Protein AF-A0A1B9GLC8-F1 (afdb_monomer)

Solvent-accessible surface area (backbone atoms only — not comparable to full-atom values): 13546 Å² total; per-residue (Å²): 136,84,83,80,78,76,80,77,77,75,82,81,72,76,75,83,74,82,71,56,45,64,51,57,68,72,48,60,70,31,65,83,53,34,64,33,82,65,42,36,89,30,43,90,77,30,39,44,61,73,81,64,54,66,64,40,56,52,48,48,52,51,44,51,75,50,43,78,82,46,84,72,75,77,34,65,68,55,37,51,55,41,50,54,41,52,50,49,51,52,52,52,50,52,64,60,50,47,56,59,50,52,52,51,51,53,49,52,51,52,53,51,51,52,53,50,53,52,54,53,50,53,52,54,53,51,53,53,52,51,51,54,50,51,53,52,51,51,54,50,52,53,53,54,51,54,50,50,53,51,52,51,51,50,51,50,54,52,50,54,52,54,72,64,55,72,83,53,62,33,70,78,77,73,52,93,55,48,91,96,52,92,76,78,81,92,50,38,82,62,41,81,75,50,54,58,74,57,49,50,43,50,31,58,50,50,73,45,80,87,56,78,57,64,63,50,38,31,49,56,52,25,34,55,60,64,51,70,84,107

Mean predicted aligned error: 18.17 Å

Sequence (230 aa):
MANIANPSMPPSLPPHSNRTVEIPHLLVKDPHFASMAAIAPYIDDARLPSPTPENVLLAVRSYIAHRGQYLPLPAAPYVRAASEIEISILTARQNASDPNRDILLRMEESLSEIKTSIRGLQVQINDVKDDVKNVKDDVKSLKDDVKTVKEQKLNQYLTKGHHLWVPVPSSLDGNVVPDGVDEHLGGSRPVYQLEDKTVKKWLKLYGLPETGDAEDRKQVLSDFLSGLFL

Foldseek 3Di:
DDDPDDPDDPPPDPPPPQPWQAQPPVQLPDCLNCVPPLCVVPSVVSTAGVLHDPVNLVSLVVCLVCVPVDDDDDSVVVNVSSVVSNVVNVVSVVVVVVVVVVVVVVVVVVVVVVVVVVVVVVVVVVVVVVVVVVVVVVVVVVVVVVVVVVVVVVVVVVVVVVVLDDDFQLVVVPDQAFPPDPDGDPALVCLVVDDLVRLVSVCVSRVHDNDDDSVVSSVSSRCVRHVVVD

Radius of gyration: 57.37 Å; Cα contacts (8 Å, |Δi|>4): 152; chains: 1; bounding box: 105×34×137 Å

Secondary structure (DSSP, 8-state):
----PPP-PPP-PPP-----EEPPHHHHT-HHHHT-TTTGGGTTTTEE-SSPPHHHHHHHHHHHHHGGGSSSSP-HHHHHHHHHHHHHHHHHHHHHHHHHHHHHHHHHHHHHHHHHHHHHHHHHHHHHHHHHHHHHHHHHHHHHHHHHHHHHHHHHHHHHHHHH-PPPGGGTS--SS-TT------SSTTGGGS-HHHHHHHHHHHT----SSHHHHHHHHHHHHHTTT-

Organism: NCBI:txid1296120

Structure (mmCIF, N/CA/C/O backbone):
data_AF-A0A1B9GLC8-F1
#
_entry.id   AF-A0A1B9GLC8-F1
#
loop_
_atom_site.group_PDB
_atom_site.id
_atom_site.type_symbol
_atom_site.label_atom_id
_atom_site.label_alt_id
_atom_site.label_comp_id
_atom_site.label_asym_id
_atom_site.label_entity_id
_atom_site.label_seq_id
_atom_site.pdbx_PDB_ins_code
_atom_site.Cartn_x
_atom_site.Cartn_y
_atom_site.Cartn_z
_atom_site.occupancy
_atom_site.B_iso_or_equiv
_atom_site.auth_seq_id
_atom_site.auth_comp_id
_atom_site.auth_asym_id
_atom_site.auth_atom_id
_atom_site.pdbx_PDB_model_num
ATOM 1 N N . MET A 1 1 ? -26.862 10.042 -2.198 1.00 41.19 1 MET A N 1
ATOM 2 C CA . MET A 1 1 ? -26.394 9.003 -3.138 1.00 41.19 1 MET A CA 1
ATOM 3 C C . MET A 1 1 ? -25.192 9.572 -3.869 1.00 41.19 1 MET A C 1
ATOM 5 O O . MET A 1 1 ? -25.365 10.410 -4.742 1.00 41.19 1 MET A O 1
ATOM 9 N N . ALA A 1 2 ? -23.986 9.262 -3.392 1.00 39.06 2 ALA A N 1
ATOM 10 C CA . ALA A 1 2 ? -22.752 9.824 -3.932 1.00 39.06 2 ALA A CA 1
ATOM 11 C C . ALA A 1 2 ? -22.367 9.072 -5.212 1.00 39.06 2 ALA A C 1
ATOM 13 O O . ALA A 1 2 ? -22.248 7.849 -5.209 1.00 39.06 2 ALA A O 1
ATOM 14 N N . ASN A 1 3 ? -22.234 9.825 -6.300 1.00 39.38 3 ASN A N 1
ATOM 15 C CA . ASN A 1 3 ? -21.833 9.352 -7.614 1.00 39.38 3 ASN A CA 1
ATOM 16 C C . ASN A 1 3 ? -20.324 9.061 -7.580 1.00 39.38 3 ASN A C 1
ATOM 18 O O . ASN A 1 3 ? -19.520 9.988 -7.486 1.00 39.38 3 ASN A O 1
ATOM 22 N N . ILE A 1 4 ? -19.945 7.783 -7.576 1.00 40.59 4 ILE A N 1
ATOM 23 C CA . ILE A 1 4 ? -18.542 7.361 -7.594 1.00 40.59 4 ILE A CA 1
ATOM 24 C C . ILE A 1 4 ? -18.078 7.448 -9.048 1.00 40.59 4 ILE A C 1
ATOM 26 O O . ILE A 1 4 ? -18.366 6.575 -9.864 1.00 40.59 4 ILE A O 1
ATOM 30 N N . ALA A 1 5 ? -17.409 8.552 -9.376 1.00 41.09 5 ALA A N 1
ATOM 31 C CA . ALA A 1 5 ? -16.738 8.729 -10.651 1.00 41.09 5 ALA A CA 1
ATOM 32 C C . ALA A 1 5 ? -15.645 7.661 -10.797 1.00 41.09 5 ALA A C 1
ATOM 34 O O . ALA A 1 5 ? -14.719 7.574 -9.992 1.00 41.09 5 ALA A O 1
ATOM 35 N N . ASN A 1 6 ? -15.796 6.835 -11.826 1.00 40.50 6 ASN A N 1
ATOM 36 C CA . ASN A 1 6 ? -14.834 5.832 -12.250 1.00 40.50 6 ASN A CA 1
ATOM 37 C C . ASN A 1 6 ? -13.543 6.555 -12.694 1.00 40.50 6 ASN A C 1
ATOM 39 O O . ASN A 1 6 ? -13.634 7.405 -13.586 1.00 40.50 6 ASN A O 1
ATOM 43 N N . PRO A 1 7 ? -12.364 6.302 -12.094 1.00 47.91 7 PRO A N 1
ATOM 44 C CA . PRO A 1 7 ? -11.140 6.952 -12.532 1.00 47.91 7 PRO A CA 1
ATOM 45 C C . PRO A 1 7 ? -10.776 6.449 -13.930 1.00 47.91 7 PRO A C 1
ATOM 47 O O . PRO A 1 7 ? -10.590 5.256 -14.164 1.00 47.91 7 PRO A O 1
ATOM 50 N N . SER A 1 8 ? -10.733 7.400 -14.857 1.00 44.72 8 SER A N 1
ATOM 51 C CA . SER A 1 8 ? -10.394 7.253 -16.264 1.00 44.72 8 SER A CA 1
ATOM 52 C C . SER A 1 8 ? -9.227 6.292 -16.484 1.00 44.72 8 SER A C 1
ATOM 54 O O . SER A 1 8 ? -8.119 6.505 -15.993 1.00 44.72 8 SER A O 1
ATOM 56 N N . MET A 1 9 ? -9.494 5.252 -17.270 1.00 43.88 9 MET A N 1
ATOM 57 C CA . MET A 1 9 ? -8.492 4.361 -17.844 1.00 43.88 9 MET A CA 1
ATOM 58 C C . MET A 1 9 ? -7.415 5.218 -18.541 1.00 43.88 9 MET A C 1
ATOM 60 O O . MET A 1 9 ? -7.780 6.096 -19.331 1.00 43.88 9 MET A O 1
ATOM 64 N N . PRO A 1 10 ? -6.113 5.029 -18.261 1.00 46.06 10 PRO A N 1
ATOM 65 C CA . PRO A 1 10 ? -5.076 5.776 -18.960 1.00 46.06 10 PRO A CA 1
ATOM 66 C C . PRO A 1 10 ? -5.135 5.454 -20.462 1.00 46.06 10 PRO A C 1
ATOM 68 O O . PRO A 1 10 ? -5.498 4.332 -20.831 1.00 46.06 10 PRO A O 1
ATOM 71 N N . PRO A 1 11 ? -4.801 6.415 -21.343 1.00 45.97 11 PRO A N 1
ATOM 72 C CA . PRO A 1 11 ? -4.824 6.185 -22.779 1.00 45.97 11 PRO A CA 1
ATOM 73 C C . PRO A 1 11 ? -3.895 5.016 -23.111 1.00 45.97 11 PRO A C 1
ATOM 75 O O . PRO A 1 11 ? -2.723 5.013 -22.733 1.00 45.97 11 PRO A O 1
ATOM 78 N N . SER A 1 12 ? -4.432 4.014 -23.806 1.00 46.31 12 SER A N 1
ATOM 79 C CA . SER A 1 12 ? -3.654 2.915 -24.363 1.00 46.31 12 SER A CA 1
ATOM 80 C C . SER A 1 12 ? -2.544 3.497 -25.238 1.00 46.31 12 SER A C 1
ATOM 82 O O . SER A 1 12 ? -2.823 4.067 -26.296 1.00 46.31 12 SER A O 1
ATOM 84 N N . LEU A 1 13 ? -1.295 3.384 -24.781 1.00 43.56 13 LEU A N 1
ATOM 85 C CA . LEU A 1 13 ? -0.115 3.669 -25.592 1.00 43.56 13 LEU A CA 1
ATOM 86 C C . LEU A 1 13 ? -0.181 2.816 -26.872 1.00 43.56 13 LEU A C 1
ATOM 88 O O . LEU A 1 13 ? -0.580 1.650 -26.797 1.00 43.56 13 LEU A O 1
ATOM 92 N N . PRO A 1 14 ? 0.168 3.373 -28.046 1.00 39.09 14 PRO A N 1
ATOM 93 C CA . PRO A 1 14 ? 0.165 2.612 -29.286 1.00 39.09 14 PRO A CA 1
ATOM 94 C C . PRO A 1 14 ? 1.095 1.395 -29.161 1.00 39.09 14 PRO A C 1
ATOM 96 O O . PRO A 1 14 ? 2.088 1.457 -28.427 1.00 39.09 14 PRO A O 1
ATOM 99 N N . PRO A 1 15 ? 0.784 0.289 -29.861 1.00 38.22 15 PRO A N 1
ATOM 100 C CA . PRO A 1 15 ? 1.558 -0.943 -29.782 1.00 38.22 15 PRO A CA 1
ATOM 101 C C . PRO A 1 15 ? 3.020 -0.640 -30.099 1.00 38.22 15 PRO A C 1
ATOM 103 O O . PRO A 1 15 ? 3.300 0.084 -31.054 1.00 38.22 15 PRO A O 1
ATOM 106 N N . HIS A 1 16 ? 3.935 -1.171 -29.282 1.00 41.41 16 HIS A N 1
ATOM 107 C CA . HIS A 1 16 ? 5.377 -1.027 -29.454 1.00 41.41 16 HIS A CA 1
ATOM 108 C C . HIS A 1 16 ? 5.748 -1.281 -30.916 1.00 41.41 16 HIS A C 1
ATOM 110 O O . HIS A 1 16 ? 5.730 -2.421 -31.380 1.00 41.41 16 HIS A O 1
ATOM 116 N N . SER A 1 17 ? 6.044 -0.210 -31.653 1.00 41.06 17 SER A N 1
ATOM 117 C CA . SER A 1 17 ? 6.514 -0.307 -33.024 1.00 41.06 17 SER A CA 1
ATOM 118 C C . SER A 1 17 ? 7.787 -1.133 -32.990 1.00 41.06 17 SER A C 1
ATOM 120 O O . SER A 1 17 ? 8.814 -0.678 -32.486 1.00 41.06 17 SER A O 1
ATOM 122 N N . ASN A 1 18 ? 7.696 -2.362 -33.484 1.00 48.97 18 ASN A N 1
ATOM 123 C CA . ASN A 1 18 ? 8.818 -3.242 -33.737 1.00 48.97 18 ASN A CA 1
ATOM 124 C C . ASN A 1 18 ? 9.728 -2.531 -34.752 1.00 48.97 18 ASN A C 1
ATOM 126 O O . ASN A 1 18 ? 9.529 -2.627 -35.961 1.00 48.97 18 ASN A O 1
ATOM 130 N N . ARG A 1 19 ? 10.632 -1.680 -34.258 1.00 58.00 19 ARG A N 1
ATOM 131 C CA . ARG A 1 19 ? 11.474 -0.804 -35.075 1.00 58.00 19 ARG A CA 1
ATOM 132 C C . ARG A 1 19 ? 12.678 -1.624 -35.522 1.00 58.00 19 ARG A C 1
ATOM 134 O O . ARG A 1 19 ? 13.753 -1.540 -34.941 1.00 58.00 19 ARG A O 1
ATOM 141 N N . THR A 1 20 ? 12.453 -2.495 -36.500 1.00 70.38 20 THR A N 1
ATOM 142 C CA . THR A 1 20 ? 13.517 -3.195 -37.226 1.00 70.38 20 THR A CA 1
ATOM 143 C C . THR A 1 20 ? 14.494 -2.175 -37.810 1.00 70.38 20 THR A C 1
ATOM 145 O O . THR A 1 20 ? 14.073 -1.129 -38.307 1.00 70.38 20 THR A O 1
ATOM 148 N N . VAL A 1 21 ? 15.798 -2.450 -37.723 1.00 88.19 21 VAL A N 1
ATOM 149 C CA . VAL A 1 21 ? 16.830 -1.567 -38.287 1.00 88.19 21 VAL A CA 1
ATOM 150 C C . VAL A 1 21 ? 16.999 -1.925 -39.761 1.00 88.19 21 VAL A C 1
ATOM 152 O O . VAL A 1 21 ? 17.431 -3.029 -40.084 1.00 88.19 21 VAL A O 1
ATOM 155 N N . GLU A 1 22 ? 16.623 -1.012 -40.654 1.00 92.25 22 GLU A N 1
ATOM 156 C CA . GLU A 1 22 ? 16.735 -1.208 -42.104 1.00 92.25 22 GLU A CA 1
ATOM 157 C C . GLU A 1 22 ? 18.198 -1.084 -42.553 1.00 92.25 22 GLU A C 1
ATOM 159 O O . GLU A 1 22 ? 18.930 -0.191 -42.118 1.00 92.25 22 GLU A O 1
ATOM 164 N N . ILE A 1 23 ? 18.617 -1.966 -43.455 1.00 93.44 23 ILE A N 1
ATOM 165 C CA . ILE A 1 23 ? 19.928 -1.942 -44.096 1.00 93.44 23 ILE A CA 1
ATOM 166 C C . ILE A 1 23 ? 19.805 -1.083 -45.363 1.00 93.44 23 ILE A C 1
ATOM 168 O O . ILE A 1 23 ? 19.087 -1.466 -46.289 1.00 93.44 23 ILE A O 1
ATOM 172 N N . PRO A 1 24 ? 20.502 0.066 -45.474 1.00 93.38 24 PRO A N 1
ATOM 173 C CA . PRO A 1 24 ? 20.471 0.885 -46.672 1.00 93.38 24 PRO A CA 1
ATOM 174 C C . PRO A 1 24 ? 20.851 0.085 -47.917 1.00 93.38 24 PRO A C 1
ATOM 176 O O . PRO A 1 24 ? 21.833 -0.660 -47.923 1.00 93.38 24 PRO A O 1
ATOM 179 N N . HIS A 1 25 ? 20.126 0.314 -49.014 1.00 91.25 25 HIS A N 1
ATOM 180 C CA . HIS A 1 25 ? 20.348 -0.378 -50.290 1.00 91.25 25 HIS A CA 1
ATOM 181 C C . HIS A 1 25 ? 21.793 -0.297 -50.799 1.00 91.25 25 HIS A C 1
ATOM 183 O O . HIS A 1 25 ? 22.241 -1.182 -51.525 1.00 91.25 25 HIS A O 1
ATOM 189 N N . LEU A 1 26 ? 22.527 0.758 -50.431 1.00 92.56 26 LEU A N 1
ATOM 190 C CA . LEU A 1 26 ? 23.939 0.903 -50.772 1.00 92.56 26 LEU A CA 1
ATOM 191 C C . LEU A 1 26 ? 24.799 -0.217 -50.165 1.00 92.56 26 LEU A C 1
ATOM 193 O O . LEU A 1 26 ? 25.687 -0.730 -50.836 1.00 92.56 26 LEU A O 1
ATOM 197 N N . LEU A 1 27 ? 24.517 -0.607 -48.923 1.00 93.31 27 LEU A N 1
ATOM 198 C CA . LEU A 1 27 ? 25.241 -1.661 -48.216 1.00 93.31 27 LEU A CA 1
ATOM 199 C C . LEU A 1 27 ? 24.819 -3.056 -48.667 1.00 93.31 27 LEU A C 1
ATOM 201 O O . LEU A 1 27 ? 25.666 -3.933 -48.782 1.00 93.31 27 LEU A O 1
ATOM 205 N N . VAL A 1 28 ? 23.540 -3.241 -49.010 1.00 94.50 28 VAL A N 1
ATOM 206 C CA . VAL A 1 28 ? 23.039 -4.483 -49.630 1.00 94.50 28 VAL A CA 1
ATOM 207 C C . VAL A 1 28 ? 23.801 -4.802 -50.923 1.00 94.50 28 VAL A C 1
ATOM 209 O O . VAL A 1 28 ? 24.078 -5.960 -51.216 1.00 94.50 28 VAL A O 1
ATOM 212 N N . LYS A 1 29 ? 24.178 -3.772 -51.689 1.00 91.62 29 LYS A N 1
ATOM 213 C CA . LYS A 1 29 ? 24.927 -3.915 -52.947 1.00 91.62 29 LYS A CA 1
ATOM 214 C C . LYS A 1 29 ? 26.443 -4.034 -52.767 1.00 91.62 29 LYS A C 1
ATOM 216 O O . LYS A 1 29 ? 27.127 -4.325 -53.746 1.00 91.62 29 LYS A O 1
ATOM 221 N N . ASP A 1 30 ? 26.978 -3.792 -51.570 1.00 92.25 30 ASP A N 1
ATOM 222 C CA . ASP A 1 30 ? 28.417 -3.888 -51.329 1.00 92.25 30 ASP A CA 1
ATOM 223 C C . ASP A 1 30 ? 28.800 -5.332 -50.969 1.00 92.25 30 ASP A C 1
ATOM 225 O O . ASP A 1 30 ? 28.423 -5.811 -49.897 1.00 92.25 30 ASP A O 1
ATOM 229 N N . PRO A 1 31 ? 29.578 -6.042 -51.806 1.00 90.88 31 PRO A N 1
ATOM 230 C CA . PRO A 1 31 ? 29.870 -7.458 -51.588 1.00 90.88 31 PRO A CA 1
ATOM 231 C C . PRO A 1 31 ? 30.639 -7.702 -50.286 1.00 90.88 31 PRO A C 1
ATOM 233 O O . PRO A 1 31 ? 30.439 -8.728 -49.640 1.00 90.88 31 PRO A O 1
ATOM 236 N N . HIS A 1 32 ? 31.472 -6.750 -49.854 1.00 92.62 32 HIS A N 1
ATOM 237 C CA . HIS A 1 32 ? 32.215 -6.840 -48.595 1.00 92.62 32 HIS A CA 1
ATOM 238 C C . HIS A 1 32 ? 31.325 -6.699 -47.361 1.00 92.62 32 HIS A C 1
ATOM 240 O O . HIS A 1 32 ? 31.656 -7.257 -46.320 1.00 92.62 32 HIS A O 1
ATOM 246 N N . PHE A 1 33 ? 30.204 -5.983 -47.473 1.00 94.44 33 PHE A N 1
ATOM 247 C CA . PHE A 1 33 ? 29.212 -5.903 -46.407 1.00 94.44 33 PHE A CA 1
ATOM 248 C C . PHE A 1 33 ? 28.288 -7.122 -46.428 1.00 94.44 33 PHE A C 1
ATOM 250 O O . PHE A 1 33 ? 28.111 -7.795 -45.414 1.00 94.44 33 PHE A O 1
ATOM 257 N N . ALA A 1 34 ? 27.745 -7.440 -47.605 1.00 93.50 34 ALA A N 1
ATOM 258 C CA . ALA A 1 34 ? 26.737 -8.478 -47.776 1.00 93.50 34 ALA A CA 1
ATOM 259 C C . ALA A 1 34 ? 27.254 -9.899 -47.500 1.00 93.50 34 ALA A C 1
ATOM 261 O O . ALA A 1 34 ? 26.499 -10.749 -47.038 1.00 93.50 34 ALA A O 1
ATOM 262 N N . SER A 1 35 ? 28.543 -10.161 -47.736 1.00 93.88 35 SER A N 1
ATOM 263 C CA . SER A 1 35 ? 29.151 -11.481 -47.505 1.00 93.88 35 SER A CA 1
ATOM 264 C C . SER A 1 35 ? 29.615 -11.727 -46.067 1.00 93.88 35 SER A C 1
ATOM 266 O O . SER A 1 35 ? 30.046 -12.838 -45.750 1.00 93.88 35 SER A O 1
ATOM 268 N N . MET A 1 36 ? 29.547 -10.731 -45.173 1.00 95.31 36 MET A N 1
ATOM 269 C CA . MET A 1 36 ? 29.948 -10.930 -43.780 1.00 95.31 36 MET A CA 1
ATOM 270 C C . MET A 1 36 ? 29.055 -11.986 -43.130 1.00 95.31 36 MET A C 1
ATOM 272 O O . MET A 1 36 ? 27.841 -11.825 -43.105 1.00 95.31 36 MET A O 1
ATOM 276 N N . ALA A 1 37 ? 29.644 -13.025 -42.534 1.00 95.88 37 ALA A N 1
ATOM 277 C CA . ALA A 1 37 ? 28.893 -14.155 -41.975 1.00 95.88 37 ALA A CA 1
ATOM 278 C C . ALA A 1 37 ? 27.794 -13.741 -40.976 1.00 95.88 37 ALA A C 1
ATOM 280 O O . ALA A 1 37 ? 26.739 -14.364 -40.921 1.00 95.88 37 ALA A O 1
ATOM 281 N N . ALA A 1 38 ? 28.025 -12.674 -40.203 1.00 95.62 38 ALA A N 1
ATOM 282 C CA . ALA A 1 38 ? 27.038 -12.144 -39.265 1.00 95.62 38 ALA A CA 1
ATOM 283 C C . ALA A 1 38 ? 25.912 -11.338 -39.940 1.00 95.62 38 ALA A C 1
ATOM 285 O O . ALA A 1 38 ? 24.842 -11.216 -39.358 1.00 95.62 38 ALA A O 1
ATOM 286 N N . ILE A 1 39 ? 26.141 -10.779 -41.131 1.00 95.75 39 ILE A N 1
ATOM 287 C CA . ILE A 1 39 ? 25.197 -9.905 -41.844 1.00 95.75 39 ILE A CA 1
ATOM 288 C C . ILE A 1 39 ? 24.425 -10.662 -42.926 1.00 95.75 39 ILE A C 1
ATOM 290 O O . ILE A 1 39 ? 23.238 -10.405 -43.096 1.00 95.75 39 ILE A O 1
ATOM 294 N N . ALA A 1 40 ? 25.069 -11.605 -43.619 1.00 95.38 40 ALA A N 1
ATOM 295 C CA . ALA A 1 40 ? 24.520 -12.345 -44.754 1.00 95.38 40 ALA A CA 1
ATOM 296 C C . ALA A 1 40 ? 23.089 -12.885 -44.543 1.00 95.38 40 ALA A C 1
ATOM 298 O O . ALA A 1 40 ? 22.283 -12.725 -45.457 1.00 95.38 40 ALA A O 1
ATOM 299 N N . PRO A 1 41 ? 22.707 -13.424 -43.361 1.00 95.88 41 PRO A N 1
ATOM 300 C CA . PRO A 1 41 ? 21.338 -13.896 -43.124 1.00 95.88 41 PRO A CA 1
ATOM 301 C C . PRO A 1 41 ? 20.250 -12.813 -43.204 1.00 95.88 41 PRO A C 1
ATOM 303 O O . PRO A 1 41 ? 19.075 -13.144 -43.281 1.00 95.88 41 PRO A O 1
ATOM 306 N N . TYR A 1 42 ? 20.625 -11.535 -43.141 1.00 94.75 42 TYR A N 1
ATOM 307 C CA . TYR A 1 42 ? 19.717 -10.388 -43.050 1.00 94.75 42 TYR A CA 1
ATOM 308 C C . TYR A 1 42 ? 19.709 -9.517 -44.314 1.00 94.75 42 TYR A C 1
ATOM 310 O O . TYR A 1 42 ? 19.013 -8.502 -44.366 1.00 94.75 42 TYR A O 1
ATOM 318 N N . ILE A 1 43 ? 20.519 -9.875 -45.315 1.00 94.62 43 ILE A N 1
ATOM 319 C CA . ILE A 1 43 ? 20.698 -9.084 -46.537 1.00 94.62 43 ILE A CA 1
ATOM 320 C C . ILE A 1 43 ? 19.481 -9.166 -47.454 1.00 94.62 43 ILE A C 1
ATOM 322 O O . ILE A 1 43 ? 19.083 -8.133 -47.989 1.00 94.62 43 ILE A O 1
ATOM 326 N N . ASP A 1 44 ? 18.875 -10.348 -47.593 1.00 92.94 44 ASP A N 1
ATOM 327 C CA . ASP A 1 44 ? 17.731 -10.563 -48.491 1.00 92.94 44 ASP A CA 1
ATOM 328 C C . ASP A 1 44 ? 16.515 -9.723 -48.075 1.00 92.94 44 ASP A C 1
ATOM 330 O O . ASP A 1 44 ? 15.889 -9.069 -48.909 1.00 92.94 44 ASP A O 1
ATOM 334 N N . ASP A 1 45 ? 16.246 -9.660 -46.769 1.00 92.31 45 ASP A N 1
ATOM 335 C CA . ASP A 1 45 ? 15.162 -8.855 -46.197 1.00 92.31 45 ASP A CA 1
ATOM 336 C C . ASP A 1 45 ? 15.558 -7.389 -45.965 1.00 92.31 45 ASP A C 1
ATOM 338 O O . ASP A 1 45 ? 14.720 -6.579 -45.565 1.00 92.31 45 ASP A O 1
ATOM 342 N N . ALA A 1 46 ? 16.834 -7.046 -46.179 1.00 93.56 46 ALA A N 1
ATOM 343 C CA . ALA A 1 46 ? 17.435 -5.748 -45.878 1.00 93.56 46 ALA A CA 1
ATOM 344 C C . ALA A 1 46 ? 17.103 -5.232 -44.462 1.00 93.56 46 ALA A C 1
ATOM 346 O O . ALA A 1 46 ? 16.946 -4.029 -44.252 1.00 93.56 46 ALA A O 1
ATOM 347 N N . ARG A 1 47 ? 16.989 -6.129 -43.475 1.00 93.50 47 ARG A N 1
ATOM 348 C CA . ARG A 1 47 ? 16.475 -5.816 -42.132 1.00 93.50 47 ARG A CA 1
ATOM 349 C C . ARG A 1 47 ? 17.213 -6.575 -41.052 1.00 93.50 47 ARG A C 1
ATOM 351 O O . ARG A 1 47 ? 17.265 -7.799 -41.061 1.00 93.50 47 ARG A O 1
ATOM 358 N N . LEU A 1 48 ? 17.710 -5.844 -40.061 1.00 91.81 48 LEU A N 1
ATOM 359 C CA . LEU A 1 48 ? 18.304 -6.436 -38.873 1.00 91.81 48 LEU A CA 1
ATOM 360 C C . LEU A 1 48 ? 17.236 -6.694 -37.797 1.00 91.81 48 LEU A C 1
ATOM 362 O O . LEU A 1 48 ? 16.339 -5.864 -37.592 1.00 91.81 48 LEU A O 1
ATOM 366 N N . PRO A 1 49 ? 17.356 -7.810 -37.056 1.00 88.12 49 PRO A N 1
ATOM 367 C CA . PRO A 1 49 ? 16.494 -8.099 -35.917 1.00 88.12 49 PRO A CA 1
ATOM 368 C C . PRO A 1 49 ? 16.666 -7.051 -34.810 1.00 88.12 49 PRO A C 1
ATOM 370 O O . PRO A 1 49 ? 17.744 -6.474 -34.636 1.00 88.12 49 PRO A O 1
ATOM 373 N N . SER A 1 50 ? 15.603 -6.836 -34.032 1.00 81.19 50 SER A N 1
ATOM 374 C CA . SER A 1 50 ? 15.607 -6.009 -32.822 1.00 81.19 50 SER A CA 1
ATOM 375 C C . SER A 1 50 ? 15.213 -6.881 -31.619 1.00 81.19 50 SER A C 1
ATOM 377 O O . SER A 1 50 ? 14.107 -7.423 -31.627 1.00 81.19 50 SER A O 1
ATOM 379 N N . PRO A 1 51 ? 16.075 -7.048 -30.596 1.00 85.50 51 PRO A N 1
ATOM 380 C CA . PRO A 1 51 ? 17.397 -6.442 -30.450 1.00 85.50 51 PRO A CA 1
ATOM 381 C C . PRO A 1 51 ? 18.429 -7.057 -31.408 1.00 85.50 51 PRO A C 1
ATOM 383 O O . PRO A 1 51 ? 18.467 -8.268 -31.615 1.00 85.50 51 PRO A O 1
ATOM 386 N N . THR A 1 52 ? 19.297 -6.218 -31.976 1.00 89.75 52 THR A N 1
ATOM 387 C CA . THR A 1 52 ? 20.337 -6.680 -32.903 1.00 89.75 52 THR A CA 1
ATOM 388 C C . THR A 1 52 ? 21.422 -7.458 -32.147 1.00 89.75 52 THR A C 1
ATOM 390 O O . THR A 1 52 ? 21.999 -6.897 -31.205 1.00 89.75 52 THR A O 1
ATOM 393 N N . PRO A 1 53 ? 21.733 -8.711 -32.539 1.00 92.25 53 PRO A N 1
ATOM 394 C CA . PRO A 1 53 ? 22.777 -9.524 -31.919 1.00 92.25 53 PRO A CA 1
ATOM 395 C C . PRO A 1 53 ? 24.145 -8.830 -31.871 1.00 92.25 53 PRO A C 1
ATOM 397 O O . PRO A 1 53 ? 24.487 -8.028 -32.739 1.00 92.25 53 PRO A O 1
ATOM 400 N N . GLU A 1 54 ? 24.958 -9.142 -30.861 1.00 93.44 54 GLU A N 1
ATOM 401 C CA . GLU A 1 54 ? 26.251 -8.469 -30.657 1.00 93.44 54 GLU A CA 1
ATOM 402 C C . GLU A 1 54 ? 27.250 -8.722 -31.788 1.00 93.44 54 GLU A C 1
ATOM 404 O O . GLU A 1 54 ? 27.941 -7.806 -32.227 1.00 93.44 54 GLU A O 1
ATOM 409 N N . ASN A 1 55 ? 27.278 -9.938 -32.328 1.00 95.50 55 ASN A N 1
ATOM 410 C CA . ASN A 1 55 ? 28.118 -10.282 -33.473 1.00 95.50 55 ASN A CA 1
ATOM 411 C C . ASN A 1 55 ? 27.776 -9.462 -34.732 1.00 95.50 55 ASN A C 1
ATOM 413 O O . ASN A 1 55 ? 28.676 -9.150 -35.508 1.00 95.50 55 ASN A O 1
ATOM 417 N N . VAL A 1 56 ? 26.510 -9.076 -34.921 1.00 95.94 56 VAL A N 1
ATOM 418 C CA . VAL A 1 56 ? 26.069 -8.201 -36.022 1.00 95.94 56 VAL A CA 1
ATOM 419 C C . VAL A 1 56 ? 26.613 -6.785 -35.827 1.00 95.94 56 VAL A C 1
ATOM 421 O O . VAL A 1 56 ? 27.201 -6.226 -36.749 1.00 95.94 56 VAL A O 1
ATOM 424 N N . LEU A 1 57 ? 26.492 -6.220 -34.620 1.00 95.25 57 LEU A N 1
ATOM 425 C CA . LEU A 1 57 ? 27.038 -4.893 -34.304 1.00 95.25 57 LEU A CA 1
ATOM 426 C C . LEU A 1 57 ? 28.568 -4.856 -34.463 1.00 95.25 57 LEU A C 1
ATOM 428 O O . LEU A 1 57 ? 29.113 -3.912 -35.037 1.00 95.25 57 LEU A O 1
ATOM 432 N N . LEU A 1 58 ? 29.265 -5.899 -34.005 1.00 96.69 58 LEU A N 1
ATOM 433 C CA . LEU A 1 58 ? 30.712 -6.034 -34.186 1.00 96.69 58 LEU A CA 1
ATOM 434 C C . LEU A 1 58 ? 31.104 -6.143 -35.664 1.00 96.69 58 LEU A C 1
ATOM 436 O O . LEU A 1 58 ? 32.102 -5.549 -36.068 1.00 96.69 58 LEU A O 1
ATOM 440 N N . ALA A 1 59 ? 30.318 -6.847 -36.483 1.00 96.94 59 ALA A N 1
ATOM 441 C CA . ALA A 1 59 ? 30.547 -6.919 -37.924 1.00 96.94 59 ALA A CA 1
ATOM 442 C C . ALA A 1 59 ? 30.373 -5.551 -38.602 1.00 96.94 59 ALA A C 1
ATOM 444 O O . ALA A 1 59 ? 31.235 -5.154 -39.382 1.00 96.94 59 ALA A O 1
ATOM 445 N N . VAL A 1 60 ? 29.334 -4.785 -38.246 1.00 96.81 60 VAL A N 1
ATOM 446 C CA . VAL A 1 60 ? 29.138 -3.408 -38.740 1.00 96.81 60 VAL A CA 1
ATOM 447 C C . VAL A 1 60 ? 30.321 -2.509 -38.355 1.00 96.81 60 VAL A C 1
ATOM 449 O O . VAL A 1 60 ? 30.867 -1.818 -39.212 1.00 96.81 60 VAL A O 1
ATOM 452 N N . ARG A 1 61 ? 30.788 -2.567 -37.102 1.00 97.62 61 ARG A N 1
ATOM 453 C CA . ARG A 1 61 ? 31.973 -1.816 -36.639 1.00 97.62 61 ARG A CA 1
ATOM 454 C C . ARG A 1 61 ? 33.249 -2.210 -37.370 1.00 97.62 61 ARG A C 1
ATOM 456 O O . ARG A 1 61 ? 34.016 -1.348 -37.794 1.00 97.62 61 ARG A O 1
ATOM 463 N N . SER A 1 62 ? 33.470 -3.512 -37.528 1.00 96.62 62 SER A N 1
ATOM 464 C CA . SER A 1 62 ? 34.615 -4.038 -38.267 1.00 96.62 62 SER A CA 1
ATOM 465 C C . SER A 1 62 ? 34.590 -3.559 -39.717 1.00 96.62 62 SER A C 1
ATOM 467 O O . SER A 1 62 ? 35.605 -3.098 -40.237 1.00 96.62 62 SER A O 1
ATOM 469 N N . TYR A 1 63 ? 33.420 -3.577 -40.350 1.00 96.38 63 TYR A N 1
ATOM 470 C CA . TYR A 1 63 ? 33.239 -3.056 -41.694 1.00 96.38 63 TYR A CA 1
ATOM 471 C C . TYR A 1 63 ? 33.555 -1.559 -41.785 1.00 96.38 63 TYR A C 1
ATOM 473 O O . TYR A 1 63 ? 34.356 -1.169 -42.629 1.00 96.38 63 TYR A O 1
ATOM 481 N N . ILE A 1 64 ? 33.007 -0.728 -40.892 1.00 96.25 64 ILE A N 1
ATOM 482 C CA . ILE A 1 64 ? 33.298 0.716 -40.827 1.00 96.25 64 ILE A CA 1
ATOM 483 C C . ILE A 1 64 ? 34.809 0.965 -40.742 1.00 96.25 64 ILE A C 1
ATOM 485 O O . ILE A 1 64 ? 35.338 1.794 -41.482 1.00 96.25 64 ILE A O 1
ATOM 489 N N . ALA A 1 65 ? 35.509 0.215 -39.886 1.00 95.62 65 ALA A N 1
ATOM 490 C CA . ALA A 1 65 ? 36.944 0.370 -39.666 1.00 95.62 65 ALA A CA 1
ATOM 491 C C . ALA A 1 65 ? 37.801 -0.033 -40.881 1.00 95.62 65 ALA A C 1
ATOM 493 O O . ALA A 1 65 ? 38.841 0.577 -41.126 1.00 95.62 65 ALA A O 1
ATOM 494 N N . HIS A 1 66 ? 37.374 -1.036 -41.656 1.00 94.75 66 HIS A N 1
ATOM 495 C CA . HIS A 1 66 ? 38.202 -1.637 -42.710 1.00 94.75 66 HIS A CA 1
ATOM 496 C C . HIS A 1 66 ? 37.697 -1.376 -44.137 1.00 94.75 66 HIS A C 1
ATOM 498 O O . HIS A 1 66 ? 38.396 -1.707 -45.094 1.00 94.75 66 HIS A O 1
ATOM 504 N N . ARG A 1 67 ? 36.529 -0.741 -44.336 1.00 92.31 67 ARG A N 1
ATOM 505 C CA . ARG A 1 67 ? 35.929 -0.565 -45.676 1.00 92.31 67 ARG A CA 1
ATOM 506 C C . ARG A 1 67 ? 36.822 0.192 -46.663 1.00 92.31 67 ARG A C 1
ATOM 508 O O . ARG A 1 67 ? 36.740 -0.048 -47.868 1.00 92.31 67 ARG A O 1
ATOM 515 N N . GLY A 1 68 ? 37.694 1.073 -46.172 1.00 89.81 68 GLY A N 1
ATOM 516 C CA . GLY A 1 68 ? 38.666 1.806 -46.991 1.00 89.81 68 GLY A CA 1
ATOM 517 C C . GLY A 1 68 ? 39.700 0.925 -47.706 1.00 89.81 68 GLY A C 1
ATOM 518 O O . GLY A 1 68 ? 40.315 1.384 -48.662 1.00 89.81 68 GLY A O 1
ATOM 519 N N . GLN A 1 69 ? 39.874 -0.328 -47.274 1.00 90.94 69 GLN A N 1
ATOM 520 C CA . GLN A 1 69 ? 40.840 -1.280 -47.836 1.00 90.94 69 GLN A CA 1
ATOM 521 C C . GLN A 1 69 ? 40.288 -2.061 -49.040 1.00 90.94 69 GLN A C 1
ATOM 523 O O . GLN A 1 69 ? 41.033 -2.778 -49.703 1.00 90.94 69 GLN A O 1
ATOM 528 N N . TYR A 1 70 ? 38.993 -1.921 -49.333 1.00 86.44 70 TYR A N 1
ATOM 529 C CA . TYR A 1 70 ? 38.289 -2.725 -50.327 1.00 86.44 70 TYR A CA 1
ATOM 530 C C . TYR A 1 70 ? 37.798 -1.896 -51.521 1.00 86.44 70 TYR A C 1
ATOM 532 O O . TYR A 1 70 ? 37.391 -0.737 -51.384 1.00 86.44 70 TYR A O 1
ATOM 540 N N . LEU A 1 71 ? 37.788 -2.512 -52.705 1.00 84.50 71 LEU A N 1
ATOM 541 C CA . LEU A 1 71 ? 37.185 -1.950 -53.916 1.00 84.50 71 LEU A CA 1
ATOM 542 C C . LEU A 1 71 ? 35.685 -2.302 -53.982 1.00 84.50 71 LEU A C 1
ATOM 544 O O . LEU A 1 71 ? 35.289 -3.351 -53.484 1.00 84.50 71 LEU A O 1
ATOM 548 N N . PRO A 1 72 ? 34.839 -1.463 -54.608 1.00 78.38 72 PRO A N 1
ATOM 549 C CA . PRO A 1 72 ? 35.182 -0.223 -55.302 1.00 78.38 72 PRO A CA 1
ATOM 550 C C . PRO A 1 72 ? 35.354 0.967 -54.345 1.00 78.38 72 PRO A C 1
ATOM 552 O O . PRO A 1 72 ? 34.677 1.065 -53.317 1.00 78.38 72 PRO A O 1
ATOM 555 N N . LEU A 1 73 ? 36.254 1.882 -54.718 1.00 79.25 73 LEU A N 1
ATOM 556 C CA . LEU A 1 73 ? 36.343 3.228 -54.150 1.00 79.25 73 LEU A CA 1
ATOM 557 C C . LEU A 1 73 ? 35.393 4.170 -54.914 1.00 79.25 73 LEU A C 1
ATOM 559 O O . LEU A 1 73 ? 35.174 3.955 -56.108 1.00 79.25 73 LEU A O 1
ATOM 563 N N . PRO A 1 74 ? 34.842 5.216 -54.270 1.00 82.50 74 PRO A N 1
ATOM 564 C CA . PRO A 1 74 ? 35.155 5.707 -52.922 1.00 82.50 74 PRO A CA 1
ATOM 565 C C . PRO A 1 74 ? 34.431 4.953 -51.791 1.00 82.50 74 PRO A C 1
ATOM 567 O O . PRO A 1 74 ? 33.253 4.628 -51.898 1.00 82.50 74 PRO A O 1
ATOM 570 N N . ALA A 1 75 ? 35.121 4.743 -50.662 1.00 86.94 75 ALA A N 1
ATOM 571 C CA . ALA A 1 75 ? 34.577 4.063 -49.476 1.00 86.94 75 ALA A CA 1
ATOM 572 C C . ALA A 1 75 ? 33.639 4.941 -48.620 1.00 86.94 75 ALA A C 1
ATOM 574 O O . ALA A 1 75 ? 32.802 4.425 -47.885 1.00 86.94 75 ALA A O 1
ATOM 575 N N . ALA A 1 76 ? 33.760 6.269 -48.720 1.00 90.81 76 ALA A N 1
ATOM 576 C CA . ALA A 1 76 ? 33.031 7.233 -47.892 1.00 90.81 76 ALA A CA 1
ATOM 577 C C . ALA A 1 76 ? 31.495 7.047 -47.831 1.00 90.81 76 ALA A C 1
ATOM 579 O O . ALA A 1 76 ? 30.958 7.083 -46.722 1.00 90.81 76 ALA A O 1
ATOM 580 N N . PRO A 1 77 ? 30.761 6.842 -48.947 1.00 91.94 77 PRO A N 1
ATOM 581 C CA . PRO A 1 77 ? 29.309 6.659 -48.880 1.00 91.94 77 PRO A CA 1
ATOM 582 C C . PRO A 1 77 ? 28.914 5.356 -48.167 1.00 91.94 77 PRO A C 1
ATOM 584 O O . PRO A 1 77 ? 27.921 5.338 -47.445 1.00 91.94 77 PRO A O 1
ATOM 587 N N . TYR A 1 78 ? 29.717 4.297 -48.296 1.00 93.12 78 TYR A N 1
ATOM 588 C CA . TYR A 1 78 ? 29.491 3.025 -47.610 1.00 93.12 78 TYR A CA 1
ATOM 589 C C . TYR A 1 78 ? 29.748 3.126 -46.107 1.00 93.12 78 TYR A C 1
ATOM 591 O O . TYR A 1 78 ? 28.933 2.680 -45.305 1.00 93.12 78 TYR A O 1
ATOM 599 N N . VAL A 1 79 ? 30.856 3.765 -45.718 1.00 93.62 79 VAL A N 1
ATOM 600 C CA . VAL A 1 79 ? 31.183 4.010 -44.307 1.00 93.62 79 VAL A CA 1
ATOM 601 C C . VAL A 1 79 ? 30.084 4.836 -43.644 1.00 93.62 79 VAL A C 1
ATOM 603 O O . VAL A 1 79 ? 29.625 4.474 -42.568 1.00 93.62 79 VAL A O 1
ATOM 606 N N . ARG A 1 80 ? 29.594 5.889 -44.314 1.00 93.44 80 ARG A N 1
ATOM 607 C CA . ARG A 1 80 ? 28.480 6.703 -43.811 1.00 93.44 80 ARG A CA 1
ATOM 608 C C . ARG A 1 80 ? 27.218 5.870 -43.591 1.00 93.44 80 ARG A C 1
ATOM 610 O O . ARG A 1 80 ? 26.664 5.907 -42.499 1.00 93.44 80 ARG A O 1
ATOM 617 N N . ALA A 1 81 ? 26.805 5.095 -44.594 1.00 93.50 81 ALA A N 1
ATOM 618 C CA . ALA A 1 81 ? 25.630 4.235 -44.482 1.00 93.50 81 ALA A CA 1
ATOM 619 C C . ALA A 1 81 ? 25.777 3.203 -43.348 1.00 93.50 81 ALA A C 1
ATOM 621 O O . ALA A 1 81 ? 24.818 2.923 -42.633 1.00 93.50 81 ALA A O 1
ATOM 622 N N . ALA A 1 82 ? 26.979 2.658 -43.141 1.00 94.19 82 ALA A N 1
ATOM 623 C CA . ALA A 1 82 ? 27.230 1.704 -42.063 1.00 94.19 82 ALA A CA 1
ATOM 624 C C . ALA A 1 82 ? 27.209 2.375 -40.683 1.00 94.19 82 ALA A C 1
ATOM 626 O O . ALA A 1 82 ? 26.644 1.814 -39.746 1.00 94.19 82 ALA A O 1
ATOM 627 N N . SER A 1 83 ? 27.744 3.594 -40.563 1.00 94.62 83 SER A N 1
ATOM 628 C CA . SER A 1 83 ? 27.641 4.394 -39.338 1.00 94.62 83 SER A CA 1
ATOM 629 C C . SER A 1 83 ? 26.191 4.757 -39.000 1.00 94.62 83 SER A C 1
ATOM 631 O O . SER A 1 83 ? 25.818 4.743 -37.831 1.00 94.62 83 SER A O 1
ATOM 633 N N . GLU A 1 84 ? 25.346 5.034 -39.996 1.00 93.12 84 GLU A N 1
ATOM 634 C CA . GLU A 1 84 ? 23.912 5.293 -39.789 1.00 93.12 84 GLU A CA 1
ATOM 635 C C . GLU A 1 84 ? 23.176 4.063 -39.229 1.00 93.12 84 GLU A C 1
ATOM 637 O O . GLU A 1 84 ? 22.376 4.193 -38.294 1.00 93.12 84 GLU A O 1
ATOM 642 N N . ILE A 1 85 ? 23.481 2.858 -39.733 1.00 93.00 85 ILE A N 1
ATOM 643 C CA . ILE A 1 85 ? 22.975 1.611 -39.136 1.00 93.00 85 ILE A CA 1
ATOM 644 C C . ILE A 1 85 ? 23.503 1.451 -37.707 1.00 93.00 85 ILE A C 1
ATOM 646 O O . ILE A 1 85 ? 22.719 1.128 -36.819 1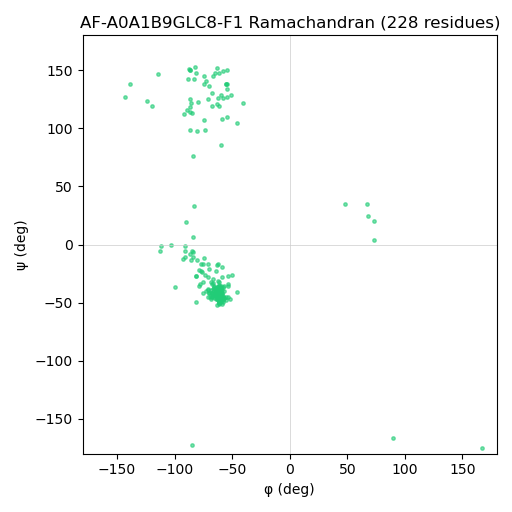.00 93.00 85 ILE A O 1
ATOM 650 N N . GLU A 1 86 ? 24.804 1.653 -37.463 1.00 94.38 86 GLU A N 1
ATOM 651 C CA . GLU A 1 86 ? 25.390 1.509 -36.123 1.00 94.38 86 GLU A CA 1
ATOM 652 C C . GLU A 1 86 ? 24.661 2.394 -35.104 1.00 94.38 86 GLU A C 1
ATOM 654 O O . GLU A 1 86 ? 24.243 1.912 -34.051 1.00 94.38 86 GLU A O 1
ATOM 659 N N . ILE A 1 87 ? 24.4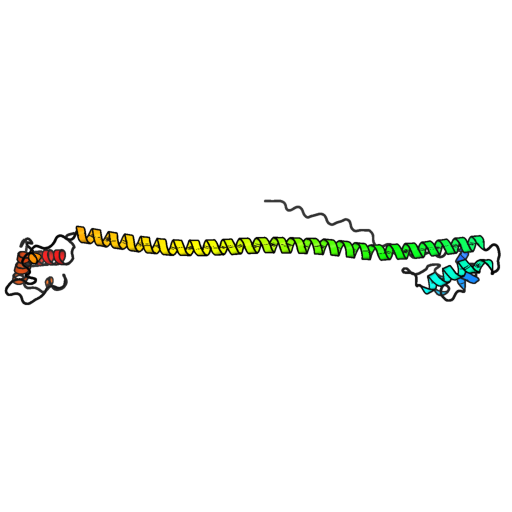38 3.665 -35.448 1.00 90.19 87 ILE A N 1
ATOM 660 C CA . ILE A 1 87 ? 23.665 4.602 -34.626 1.00 90.19 87 ILE A CA 1
ATOM 661 C C . ILE A 1 87 ? 22.253 4.057 -34.393 1.00 90.19 87 ILE A C 1
ATOM 663 O O . ILE A 1 87 ? 21.799 3.998 -33.252 1.00 90.19 87 ILE A O 1
ATOM 667 N N . SER A 1 88 ? 21.581 3.590 -35.447 1.00 90.12 88 SER A N 1
ATOM 668 C CA . SER A 1 88 ? 20.223 3.040 -35.356 1.00 90.12 88 SER A CA 1
ATOM 669 C C . SER A 1 88 ? 20.138 1.814 -34.435 1.00 90.12 88 SER A C 1
ATOM 671 O O . SER A 1 88 ? 19.212 1.722 -33.627 1.00 90.12 88 SER A O 1
ATOM 673 N N . ILE A 1 89 ? 21.123 0.908 -34.489 1.00 91.31 89 ILE A N 1
ATOM 674 C CA . ILE A 1 89 ? 21.237 -0.251 -33.588 1.00 91.31 89 ILE A CA 1
ATOM 675 C C . ILE A 1 89 ? 21.403 0.210 -32.135 1.00 91.31 89 ILE A C 1
ATOM 677 O O . ILE A 1 89 ? 20.716 -0.291 -31.241 1.00 91.31 89 ILE A O 1
ATOM 681 N N . LEU A 1 90 ? 22.311 1.156 -31.881 1.00 89.06 90 LEU A N 1
ATOM 682 C CA . LEU A 1 90 ? 22.592 1.650 -30.531 1.00 89.06 90 LEU A CA 1
ATOM 683 C C . LEU A 1 90 ? 21.383 2.376 -29.933 1.00 89.06 90 LEU A C 1
ATOM 685 O O . LEU A 1 90 ? 21.026 2.128 -28.782 1.00 89.06 90 LEU A O 1
ATOM 689 N N . THR A 1 91 ? 20.698 3.198 -30.727 1.00 86.31 91 THR A N 1
ATOM 690 C CA . THR A 1 91 ? 19.457 3.862 -30.319 1.00 86.31 91 THR A CA 1
ATOM 691 C C . THR A 1 91 ? 18.352 2.851 -30.011 1.00 86.31 91 THR A C 1
ATOM 693 O O . THR A 1 91 ? 17.665 2.988 -29.000 1.00 86.31 91 THR A O 1
ATOM 696 N N . ALA A 1 92 ? 18.186 1.807 -30.828 1.00 84.56 92 ALA A N 1
ATOM 697 C CA . ALA A 1 92 ? 17.205 0.755 -30.561 1.00 84.56 92 ALA A CA 1
ATOM 698 C C . ALA A 1 92 ? 17.494 0.011 -29.244 1.00 84.56 92 ALA A C 1
ATOM 700 O O . ALA A 1 92 ? 16.571 -0.261 -28.477 1.00 84.56 92 ALA A O 1
ATOM 701 N N . ARG A 1 93 ? 18.770 -0.262 -28.937 1.00 84.50 93 ARG A N 1
ATOM 702 C CA . ARG A 1 93 ? 19.184 -0.891 -27.670 1.00 84.50 93 ARG A CA 1
ATOM 703 C C . ARG A 1 93 ? 18.928 -0.002 -26.458 1.00 84.50 93 ARG A C 1
ATOM 705 O O . ARG A 1 93 ? 18.423 -0.491 -25.451 1.00 84.50 93 ARG A O 1
ATOM 712 N N . GLN A 1 94 ? 19.245 1.286 -26.559 1.00 80.62 94 GLN A N 1
ATOM 713 C CA . GLN A 1 94 ? 18.981 2.251 -25.493 1.00 80.62 94 GLN A CA 1
ATOM 714 C C . GLN A 1 94 ? 17.478 2.322 -25.188 1.00 80.62 94 GLN A C 1
ATOM 716 O O . GLN A 1 94 ? 17.065 2.091 -24.054 1.00 80.62 94 GLN A O 1
ATOM 721 N N . ASN A 1 95 ? 16.660 2.472 -26.232 1.00 75.00 95 ASN A N 1
ATOM 722 C CA . ASN A 1 95 ? 15.203 2.502 -26.110 1.00 75.00 95 ASN A CA 1
ATOM 723 C C . ASN A 1 95 ? 14.594 1.188 -25.602 1.00 75.00 95 ASN A C 1
ATOM 725 O O . ASN A 1 95 ? 13.469 1.206 -25.126 1.00 75.00 95 ASN A O 1
ATOM 729 N N . ALA A 1 96 ? 15.266 0.041 -25.734 1.00 73.12 96 ALA A N 1
ATOM 730 C CA . ALA A 1 96 ? 14.809 -1.223 -25.147 1.00 73.12 96 ALA A CA 1
ATOM 731 C C . ALA A 1 96 ? 15.179 -1.341 -23.656 1.00 73.12 96 ALA A C 1
ATOM 733 O O . ALA A 1 96 ? 14.483 -2.007 -22.890 1.00 73.12 96 ALA A O 1
ATOM 734 N N . SER A 1 97 ? 16.257 -0.677 -23.233 1.00 74.25 97 SER A N 1
ATOM 735 C CA . SER A 1 97 ? 16.662 -0.589 -21.827 1.00 74.25 97 SER A CA 1
ATOM 736 C C . SER A 1 97 ? 15.776 0.376 -21.028 1.00 74.25 97 SER A C 1
ATOM 738 O O . SER A 1 97 ? 15.534 0.145 -19.842 1.00 74.25 97 SER A O 1
ATOM 740 N N . ASP A 1 98 ? 15.278 1.437 -21.664 1.00 76.19 98 ASP A N 1
ATOM 741 C CA . ASP A 1 98 ? 14.498 2.491 -21.006 1.00 76.19 98 ASP A CA 1
ATOM 742 C C . ASP A 1 98 ? 13.138 2.023 -20.433 1.00 76.19 98 ASP A C 1
ATOM 744 O O . ASP A 1 98 ? 12.845 2.380 -19.293 1.00 76.19 98 ASP A O 1
ATOM 748 N N . PRO A 1 99 ? 12.327 1.180 -21.108 1.00 76.19 99 PRO A N 1
ATOM 749 C CA . PRO A 1 99 ? 11.073 0.655 -20.566 1.00 76.19 99 PRO A CA 1
ATOM 750 C C . PRO A 1 99 ? 11.274 -0.193 -19.316 1.00 76.19 99 PRO A C 1
ATOM 752 O O . PRO A 1 99 ? 10.533 -0.044 -18.352 1.00 76.19 99 PRO A O 1
ATOM 755 N N . ASN A 1 100 ? 12.298 -1.051 -19.293 1.00 84.19 100 ASN A N 1
ATOM 756 C CA . ASN A 1 100 ? 12.596 -1.858 -18.109 1.00 84.19 100 ASN A CA 1
ATOM 757 C C . ASN A 1 100 ? 13.037 -0.974 -16.940 1.00 84.19 100 ASN A C 1
ATOM 759 O O . ASN A 1 100 ? 12.645 -1.220 -15.802 1.00 84.19 100 ASN A O 1
ATOM 763 N N . ARG A 1 101 ? 13.802 0.088 -17.217 1.00 82.00 101 ARG A N 1
ATOM 764 C CA . ARG A 1 101 ? 14.168 1.092 -16.215 1.00 82.00 101 ARG A CA 1
ATOM 765 C C . ARG A 1 101 ? 12.945 1.854 -15.694 1.00 82.00 101 ARG A C 1
ATOM 767 O O . ARG A 1 101 ? 12.831 2.028 -14.488 1.00 82.00 101 ARG A O 1
ATOM 774 N N . ASP A 1 102 ? 12.034 2.273 -16.569 1.00 84.81 102 ASP A N 1
ATOM 775 C CA . ASP A 1 102 ? 10.788 2.955 -16.186 1.00 84.81 102 ASP A CA 1
ATOM 776 C C . ASP A 1 102 ? 9.886 2.050 -15.334 1.00 84.81 102 ASP A C 1
ATOM 778 O O . ASP A 1 102 ? 9.391 2.469 -14.291 1.00 84.81 102 ASP A O 1
ATOM 782 N N . ILE A 1 103 ? 9.736 0.780 -15.724 1.00 88.81 103 ILE A N 1
ATOM 783 C CA . ILE A 1 103 ? 8.991 -0.219 -14.946 1.00 88.81 103 ILE A CA 1
ATOM 784 C C . ILE A 1 103 ? 9.608 -0.383 -13.554 1.00 88.81 103 ILE A C 1
ATOM 786 O O . ILE A 1 103 ? 8.878 -0.351 -12.565 1.00 88.81 103 ILE A O 1
ATOM 790 N N . LEU A 1 104 ? 10.936 -0.513 -13.456 1.00 89.69 104 LEU A N 1
ATOM 791 C CA . LEU A 1 104 ? 11.625 -0.629 -12.168 1.00 89.69 104 LEU A CA 1
ATOM 792 C C . LEU A 1 104 ? 11.396 0.602 -11.283 1.00 89.69 104 LEU A C 1
ATOM 794 O O . LEU A 1 104 ? 11.055 0.439 -10.115 1.00 89.69 104 LEU A O 1
ATOM 798 N N . LEU A 1 105 ? 11.495 1.813 -11.836 1.00 89.06 105 LEU A N 1
ATOM 799 C CA . LEU A 1 105 ? 11.248 3.053 -11.090 1.00 89.06 105 LEU A CA 1
ATOM 800 C C . LEU A 1 105 ? 9.807 3.132 -10.565 1.00 89.06 105 LEU A C 1
ATOM 802 O O . LEU A 1 105 ? 9.593 3.441 -9.395 1.00 89.06 105 LEU A O 1
ATOM 806 N N . ARG A 1 106 ? 8.814 2.784 -11.392 1.00 90.88 106 ARG A N 1
ATOM 807 C CA . ARG A 1 106 ? 7.402 2.738 -10.970 1.00 90.88 106 ARG A CA 1
ATOM 808 C C . ARG A 1 106 ? 7.154 1.686 -9.892 1.00 90.88 106 ARG A C 1
ATOM 810 O O . ARG A 1 106 ? 6.343 1.902 -8.991 1.00 90.88 106 ARG A O 1
ATOM 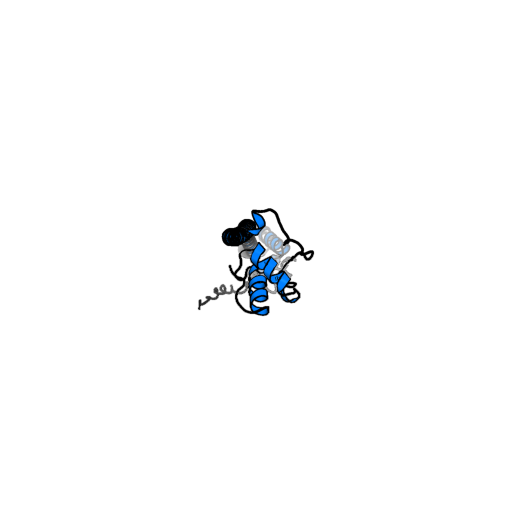817 N N . MET A 1 107 ? 7.830 0.540 -9.980 1.00 95.06 107 MET A N 1
ATOM 818 C CA . MET A 1 107 ? 7.762 -0.499 -8.951 1.00 95.06 107 MET A CA 1
ATOM 819 C C . MET A 1 107 ? 8.383 -0.015 -7.638 1.00 95.06 107 MET A C 1
ATOM 821 O O . MET A 1 107 ? 7.795 -0.236 -6.583 1.00 95.06 107 MET A O 1
ATOM 825 N N . GLU A 1 108 ? 9.526 0.669 -7.683 1.00 92.44 108 GLU A N 1
ATOM 826 C CA . GLU A 1 108 ? 10.159 1.264 -6.501 1.00 92.44 108 GLU A CA 1
ATOM 827 C C . GLU A 1 108 ? 9.261 2.314 -5.836 1.00 92.44 108 GLU A C 1
ATOM 829 O O . GLU A 1 108 ? 9.092 2.294 -4.614 1.00 92.44 108 GLU A O 1
ATOM 834 N N . GLU A 1 109 ? 8.630 3.182 -6.629 1.00 92.88 109 GLU A N 1
ATOM 835 C CA . GLU A 1 109 ? 7.666 4.174 -6.148 1.00 92.88 109 GLU A CA 1
ATOM 836 C C . GLU A 1 109 ? 6.459 3.498 -5.483 1.00 92.88 109 GLU A C 1
ATOM 838 O O . GLU A 1 109 ? 6.164 3.765 -4.316 1.00 92.88 109 GLU A O 1
ATOM 843 N N . SER A 1 110 ? 5.850 2.518 -6.158 1.00 94.94 110 SER A N 1
ATOM 844 C CA . SER A 1 110 ? 4.715 1.751 -5.622 1.00 94.94 110 SER A CA 1
ATOM 845 C C . SER A 1 110 ? 5.069 1.033 -4.312 1.00 94.94 110 SER A C 1
ATOM 847 O O . SER A 1 110 ? 4.288 1.022 -3.360 1.00 94.94 110 SER A O 1
ATOM 849 N N . LEU A 1 111 ? 6.265 0.441 -4.220 1.00 95.75 111 LEU A N 1
ATOM 850 C CA . LEU A 1 111 ? 6.740 -0.211 -2.996 1.00 95.75 111 LEU A CA 1
ATOM 851 C C . LEU A 1 111 ? 6.953 0.792 -1.854 1.00 95.75 111 LEU A C 1
ATOM 853 O O . LEU A 1 111 ? 6.682 0.473 -0.692 1.00 95.75 111 LEU A O 1
ATOM 857 N N . SER A 1 112 ? 7.424 2.000 -2.167 1.00 93.75 112 SER A N 1
ATOM 858 C CA . SER A 1 112 ? 7.592 3.080 -1.193 1.00 93.75 112 SER A CA 1
ATOM 859 C C . SER A 1 112 ? 6.249 3.564 -0.636 1.00 93.75 112 SER A C 1
ATOM 861 O O . SER A 1 112 ? 6.096 3.723 0.583 1.00 93.75 112 SER A O 1
ATOM 863 N N . GLU A 1 113 ? 5.248 3.724 -1.504 1.00 95.25 113 GLU A N 1
ATOM 864 C CA . GLU A 1 113 ? 3.880 4.074 -1.112 1.00 95.25 113 GLU A CA 1
ATOM 865 C C . GLU A 1 113 ? 3.274 3.002 -0.203 1.00 95.25 113 GLU A C 1
ATOM 867 O O . GLU A 1 113 ? 2.852 3.312 0.913 1.00 95.25 113 GLU A O 1
ATOM 872 N N . ILE A 1 114 ? 3.343 1.726 -0.605 1.00 97.25 114 ILE A N 1
ATOM 873 C CA . ILE A 1 114 ? 2.858 0.591 0.197 1.00 97.25 114 ILE A CA 1
ATOM 874 C C . ILE A 1 114 ? 3.515 0.579 1.582 1.00 97.25 114 ILE A C 1
ATOM 876 O O . ILE A 1 114 ? 2.838 0.421 2.601 1.00 97.25 114 ILE A O 1
ATOM 880 N N . LYS A 1 115 ? 4.835 0.784 1.655 1.00 93.69 115 LYS A N 1
ATOM 881 C CA . LYS A 1 115 ? 5.571 0.833 2.926 1.00 93.69 115 LYS A CA 1
ATOM 882 C C . LYS A 1 115 ? 5.086 1.969 3.827 1.00 93.69 115 LYS A C 1
ATOM 884 O O . LYS A 1 115 ? 5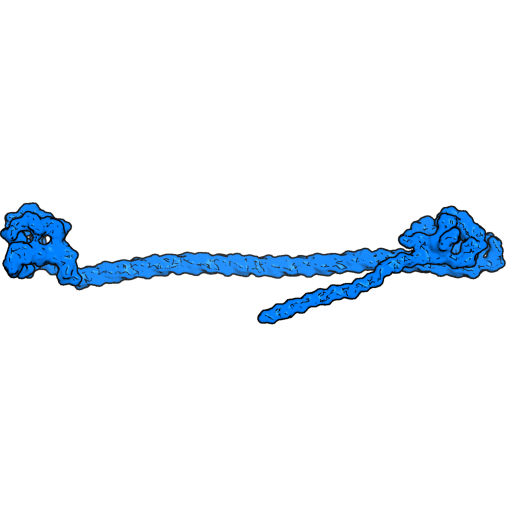.019 1.803 5.047 1.00 93.69 115 LYS A O 1
ATOM 889 N N . THR A 1 116 ? 4.755 3.114 3.242 1.00 94.88 116 THR A N 1
ATOM 890 C CA . THR A 1 116 ? 4.220 4.270 3.968 1.00 94.88 116 THR A CA 1
ATOM 891 C C . THR A 1 116 ? 2.812 3.987 4.485 1.00 94.88 116 THR A C 1
ATOM 893 O O . THR A 1 116 ? 2.549 4.197 5.670 1.00 94.88 116 THR A O 1
ATOM 896 N N . SER A 1 117 ? 1.939 3.412 3.655 1.00 96.12 117 SER A N 1
ATOM 897 C CA . SER A 1 117 ? 0.593 2.997 4.064 1.00 96.12 117 SER A CA 1
ATOM 898 C C . SER A 1 117 ? 0.621 1.966 5.194 1.00 96.12 117 SER A C 1
ATOM 900 O O . SER A 1 117 ? -0.112 2.116 6.169 1.00 96.12 117 SER A O 1
ATOM 902 N N . ILE A 1 118 ? 1.505 0.963 5.126 1.00 97.50 118 ILE A N 1
ATOM 903 C CA . ILE A 1 118 ? 1.658 -0.049 6.186 1.00 97.50 118 ILE A CA 1
ATOM 904 C C . ILE A 1 118 ? 2.047 0.601 7.519 1.00 97.50 118 ILE A C 1
ATOM 906 O O . ILE A 1 118 ? 1.472 0.262 8.551 1.00 97.50 118 ILE A O 1
ATOM 910 N N . ARG A 1 119 ? 2.978 1.563 7.516 1.00 94.69 119 ARG A N 1
ATOM 911 C CA . ARG A 1 119 ? 3.347 2.303 8.735 1.00 94.69 119 ARG A CA 1
ATOM 912 C C . ARG A 1 119 ? 2.173 3.100 9.298 1.00 94.69 119 ARG A C 1
ATOM 914 O O . ARG A 1 119 ? 1.972 3.097 10.508 1.00 94.69 119 ARG A O 1
ATOM 921 N N . GLY A 1 120 ? 1.387 3.743 8.434 1.00 96.88 120 GLY A N 1
ATOM 922 C CA . GLY A 1 120 ? 0.168 4.445 8.842 1.00 96.88 120 GLY A CA 1
ATOM 923 C C . GLY A 1 120 ? -0.844 3.511 9.511 1.00 96.88 120 GLY A C 1
ATOM 924 O O . GLY A 1 120 ? -1.347 3.819 10.588 1.00 96.88 120 GLY A O 1
ATOM 925 N N . LEU A 1 121 ? -1.075 2.329 8.931 1.00 98.25 121 LEU A N 1
ATOM 926 C CA . LEU A 1 121 ? -1.950 1.309 9.517 1.00 98.25 121 LEU A CA 1
ATOM 927 C C . LEU A 1 121 ? -1.424 0.783 10.859 1.00 98.25 121 LEU A C 1
ATOM 929 O O . LEU A 1 121 ? -2.212 0.550 11.768 1.00 98.25 121 LEU A O 1
ATOM 933 N N . GLN A 1 122 ? -0.106 0.624 11.016 1.00 95.69 122 GLN A N 1
ATOM 934 C CA . GLN A 1 122 ? 0.485 0.217 12.296 1.00 95.69 122 GLN A CA 1
ATOM 935 C C . GLN A 1 122 ? 0.209 1.228 13.414 1.00 95.69 122 GLN A C 1
ATOM 937 O O . GLN A 1 122 ? -0.081 0.814 14.533 1.00 95.69 122 GLN A O 1
ATOM 942 N N . VAL A 1 123 ? 0.274 2.530 13.118 1.00 97.06 123 VAL A N 1
ATOM 943 C CA . VAL A 1 123 ? -0.079 3.583 14.084 1.00 97.06 123 VAL A CA 1
ATOM 944 C C . VAL A 1 123 ? -1.553 3.469 14.471 1.00 97.06 123 VAL A C 1
ATOM 946 O O . VAL A 1 123 ? -1.851 3.312 15.648 1.00 97.06 123 VAL A O 1
ATOM 949 N N . GLN A 1 124 ? -2.456 3.411 13.488 1.00 97.69 124 GLN A N 1
ATOM 950 C CA . GLN A 1 124 ? -3.897 3.300 13.751 1.00 97.69 124 GLN A CA 1
ATOM 951 C C . GLN A 1 124 ? -4.262 2.048 14.563 1.00 97.69 124 GLN A C 1
ATOM 953 O O . GLN A 1 124 ? -5.113 2.106 15.444 1.00 97.69 124 GLN A O 1
ATOM 958 N N . ILE A 1 125 ? -3.614 0.908 14.300 1.00 98.38 125 ILE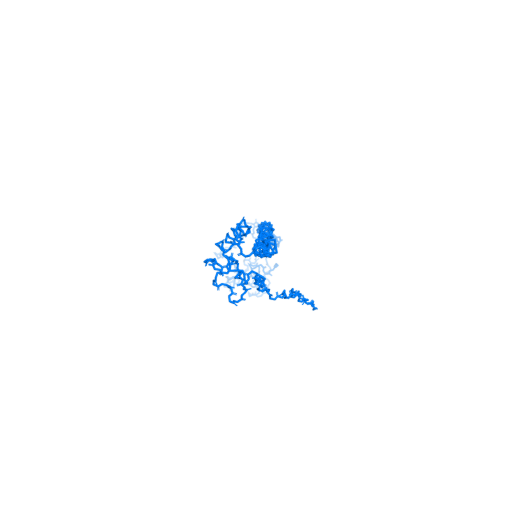 A N 1
ATOM 959 C CA . ILE A 1 125 ? -3.831 -0.326 15.070 1.00 98.38 125 ILE A CA 1
ATOM 960 C C . ILE A 1 125 ? -3.388 -0.163 16.528 1.00 98.38 125 ILE A C 1
ATOM 962 O O . ILE A 1 125 ? -4.043 -0.702 17.422 1.00 98.38 125 ILE A O 1
ATOM 966 N N . ASN A 1 126 ? -2.290 0.552 16.784 1.00 96.38 126 ASN A N 1
ATOM 967 C CA . ASN A 1 126 ? -1.845 0.823 18.150 1.00 96.38 126 ASN A CA 1
ATOM 968 C C . ASN A 1 126 ? -2.817 1.759 18.878 1.00 96.38 126 ASN A C 1
ATOM 970 O O . ASN A 1 126 ? -3.175 1.458 20.013 1.00 96.38 126 ASN A O 1
ATOM 974 N N . ASP A 1 127 ? -3.313 2.800 18.211 1.00 97.50 127 ASP A N 1
ATOM 975 C CA . ASP A 1 127 ? -4.308 3.710 18.792 1.00 97.50 127 ASP A CA 1
ATOM 976 C C . ASP A 1 127 ? -5.593 2.949 19.163 1.00 97.50 127 ASP A C 1
ATOM 978 O O . ASP A 1 127 ? -6.056 3.006 20.300 1.00 97.50 127 ASP A O 1
ATOM 982 N N . VAL A 1 128 ? -6.111 2.115 18.250 1.00 98.44 128 VAL A N 1
ATOM 983 C CA . VAL A 1 128 ? -7.282 1.257 18.518 1.00 98.44 128 VAL A CA 1
ATOM 984 C C . VAL A 1 128 ? -7.027 0.297 19.682 1.00 98.44 128 VAL A C 1
ATOM 986 O O . VAL A 1 128 ? -7.928 0.012 20.472 1.00 98.44 128 VAL A O 1
ATOM 989 N N . LYS A 1 129 ? -5.809 -0.234 19.809 1.00 97.69 129 LYS A N 1
ATOM 990 C CA . LYS A 1 129 ? -5.447 -1.122 20.919 1.00 97.69 129 LYS A CA 1
ATOM 991 C C . LYS A 1 129 ? -5.506 -0.393 22.263 1.00 97.69 129 LYS A C 1
ATOM 993 O O . LYS A 1 129 ? -5.971 -0.988 23.239 1.00 97.69 129 LYS A O 1
ATOM 998 N N . ASP A 1 130 ? -5.051 0.853 22.311 1.00 97.94 130 ASP A N 1
ATOM 999 C CA . ASP A 1 130 ? -5.103 1.678 23.516 1.00 97.94 130 ASP A CA 1
ATOM 1000 C C . ASP A 1 130 ? -6.545 2.079 23.852 1.00 97.94 130 ASP A C 1
ATOM 1002 O O . ASP A 1 130 ? -6.965 1.923 25.001 1.00 97.94 130 ASP A O 1
ATOM 1006 N N . ASP A 1 131 ? -7.353 2.446 22.855 1.00 98.31 131 ASP A N 1
ATOM 1007 C CA . ASP A 1 131 ? -8.785 2.715 23.037 1.00 98.31 131 ASP A CA 1
ATOM 1008 C C . ASP A 1 131 ? -9.524 1.499 23.610 1.00 98.31 131 ASP A C 1
ATOM 1010 O O . ASP A 1 131 ? -10.265 1.610 24.588 1.00 98.31 131 ASP A O 1
ATOM 1014 N N . VAL A 1 132 ? -9.281 0.301 23.067 1.00 98.56 132 VAL A N 1
ATOM 1015 C CA . VAL A 1 132 ? -9.881 -0.944 23.577 1.00 98.56 132 VAL A CA 1
ATOM 1016 C C . VAL A 1 132 ? -9.464 -1.221 25.024 1.00 98.56 132 VAL A C 1
ATOM 1018 O O . VAL A 1 132 ? -10.260 -1.749 25.807 1.00 98.56 132 VAL A O 1
ATOM 1021 N N . LYS A 1 133 ? -8.231 -0.871 25.408 1.00 98.00 133 LYS A N 1
ATOM 1022 C CA . LYS A 1 133 ? -7.766 -1.005 26.791 1.00 98.00 133 LYS A CA 1
ATOM 1023 C C . LYS A 1 133 ? -8.503 -0.037 27.720 1.00 98.00 133 LYS A C 1
ATOM 1025 O O . LYS A 1 133 ? -8.979 -0.481 28.761 1.00 98.00 133 LYS A O 1
ATOM 1030 N N . ASN A 1 134 ? -8.665 1.221 27.317 1.00 97.81 134 ASN A N 1
ATOM 1031 C CA . ASN A 1 134 ? -9.410 2.219 28.089 1.00 97.81 134 ASN A CA 1
ATOM 1032 C C . ASN A 1 134 ? -10.877 1.802 28.267 1.00 97.81 134 ASN A C 1
ATOM 1034 O O . ASN A 1 134 ? -11.369 1.746 29.390 1.00 97.81 134 ASN A O 1
ATOM 1038 N N . VAL A 1 135 ? -11.541 1.367 27.189 1.00 98.62 135 VAL A N 1
ATOM 1039 C CA . VAL A 1 135 ? -12.918 0.843 27.247 1.00 98.62 135 VAL A CA 1
ATOM 1040 C C . VAL A 1 135 ? -13.030 -0.342 28.210 1.00 98.62 135 VAL A C 1
ATOM 1042 O O . VAL A 1 135 ? -14.009 -0.466 28.947 1.00 98.62 135 VAL A O 1
ATOM 1045 N N . LYS A 1 136 ? -12.034 -1.233 28.231 1.00 98.25 136 LYS A N 1
ATOM 1046 C CA . LYS A 1 136 ? -12.015 -2.367 29.161 1.00 98.25 136 LYS A CA 1
ATOM 1047 C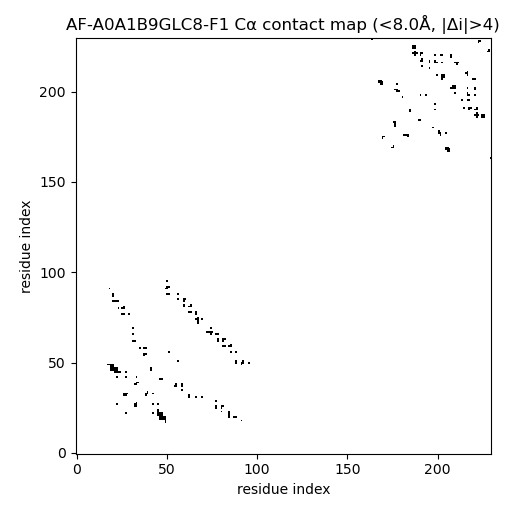 C . LYS A 1 136 ? -11.936 -1.910 30.620 1.00 98.25 136 LYS A C 1
ATOM 1049 O O . LYS A 1 136 ? -12.600 -2.513 31.469 1.00 98.25 136 LYS A O 1
ATOM 1054 N N . ASP A 1 137 ? -11.141 -0.886 30.905 1.00 98.31 137 ASP A N 1
ATOM 1055 C CA . ASP A 1 137 ? -11.001 -0.324 32.248 1.00 98.31 137 ASP A CA 1
ATOM 1056 C C . ASP A 1 137 ? -12.284 0.415 32.676 1.00 98.31 137 ASP A C 1
ATOM 1058 O O . ASP A 1 137 ? -12.784 0.169 33.777 1.00 98.31 137 ASP A O 1
ATOM 1062 N N . ASP A 1 138 ? -12.907 1.184 31.778 1.00 98.38 138 ASP A N 1
ATOM 1063 C CA . ASP A 1 138 ? -14.195 1.852 32.017 1.00 98.38 138 ASP A CA 1
ATOM 1064 C C . ASP A 1 138 ? -15.313 0.849 32.329 1.00 98.38 138 ASP A C 1
ATOM 1066 O O . ASP A 1 138 ? -16.058 1.000 33.300 1.00 98.38 138 ASP A O 1
ATOM 1070 N N . VAL A 1 139 ? -15.411 -0.236 31.551 1.00 98.50 139 VAL A N 1
ATOM 1071 C CA . VAL A 1 139 ? -16.392 -1.309 31.790 1.00 98.50 139 VAL A CA 1
ATOM 1072 C C . VAL A 1 139 ? -16.169 -1.977 33.148 1.00 98.50 139 VAL A C 1
ATOM 1074 O O . VAL A 1 139 ? -17.135 -2.358 33.818 1.00 98.50 139 VAL A O 1
ATOM 1077 N N . LYS A 1 140 ? -14.912 -2.121 33.584 1.00 97.69 140 LYS A N 1
ATOM 1078 C CA . LYS A 1 140 ? -14.597 -2.656 34.911 1.00 97.69 140 LYS A CA 1
ATOM 1079 C C . LYS A 1 140 ? -15.050 -1.696 36.014 1.00 97.69 140 LYS A C 1
ATOM 1081 O O . LYS A 1 140 ? -15.700 -2.157 36.948 1.00 97.69 140 LYS A O 1
ATOM 1086 N N . SER A 1 141 ? -14.786 -0.396 35.875 1.00 97.75 141 SER A N 1
ATOM 1087 C CA . SER A 1 141 ? -15.251 0.621 36.830 1.00 97.75 141 SER A CA 1
ATOM 1088 C C . SER A 1 141 ? -16.777 0.645 36.929 1.00 97.75 141 SER A C 1
ATOM 1090 O O . SER A 1 141 ? -17.327 0.543 38.021 1.00 97.75 141 SER A O 1
ATOM 1092 N N . LEU A 1 142 ? -17.478 0.652 35.791 1.00 98.44 142 LEU A N 1
ATOM 1093 C CA . LEU A 1 142 ? -18.944 0.616 35.755 1.00 98.44 142 LEU A CA 1
ATOM 1094 C C . LEU A 1 142 ? -19.516 -0.620 36.457 1.00 98.44 142 LEU A C 1
ATOM 1096 O O . LEU A 1 142 ? -20.563 -0.550 37.102 1.00 98.44 142 LEU A O 1
ATOM 1100 N N . LYS A 1 143 ? -18.843 -1.770 36.349 1.00 97.38 143 LYS A N 1
ATOM 1101 C CA . LYS A 1 143 ? -19.254 -2.988 37.054 1.00 97.38 143 LYS A CA 1
ATOM 1102 C C . LYS A 1 143 ? -19.179 -2.814 38.575 1.00 97.38 143 LYS A C 1
ATOM 1104 O O . LYS A 1 143 ? -20.092 -3.266 39.274 1.00 97.38 143 LYS A O 1
ATOM 1109 N N . ASP A 1 144 ? -18.127 -2.172 39.069 1.00 96.94 144 ASP A N 1
ATOM 1110 C CA . ASP A 1 144 ? -17.927 -1.909 40.495 1.00 96.94 144 ASP A CA 1
ATOM 1111 C C . ASP A 1 144 ? -18.914 -0.846 41.014 1.00 96.94 144 ASP A C 1
ATOM 1113 O O . ASP A 1 144 ? -19.522 -1.030 42.074 1.00 96.94 144 ASP A O 1
ATOM 1117 N N . ASP A 1 145 ? -19.191 0.194 40.224 1.00 97.25 145 ASP A N 1
ATOM 1118 C CA . ASP A 1 145 ? -20.203 1.211 40.540 1.00 97.25 145 ASP A CA 1
ATOM 1119 C C . ASP A 1 145 ? -21.603 0.594 40.648 1.00 97.25 145 ASP A C 1
ATOM 1121 O O . ASP A 1 145 ? -22.329 0.820 41.620 1.00 97.25 145 ASP A O 1
ATOM 1125 N N . VAL A 1 146 ? -21.980 -0.266 39.695 1.00 97.25 146 VAL A N 1
ATOM 1126 C CA . VAL A 1 146 ? -23.267 -0.979 39.727 1.00 97.25 146 VAL A CA 1
ATOM 1127 C C . VAL A 1 146 ? -23.378 -1.874 40.963 1.00 97.25 146 VAL A C 1
ATOM 1129 O O . VAL A 1 146 ? -24.461 -1.974 41.549 1.00 97.25 146 VAL A O 1
ATOM 1132 N N . LYS A 1 147 ? -22.289 -2.531 41.377 1.00 93.50 147 LYS A N 1
ATOM 1133 C CA . LYS A 1 147 ? -22.269 -3.334 42.607 1.00 93.50 147 LYS A CA 1
ATOM 1134 C C . LYS A 1 147 ? -22.497 -2.450 43.837 1.00 93.50 147 LYS A C 1
ATOM 1136 O O . LYS A 1 147 ? -23.375 -2.756 44.641 1.00 93.50 147 LYS A O 1
ATOM 1141 N N . THR A 1 148 ? -21.789 -1.328 43.919 1.00 94.75 148 THR A N 1
ATOM 1142 C CA . THR A 1 148 ? -21.910 -0.359 45.016 1.00 94.75 148 THR A CA 1
ATOM 1143 C C . THR A 1 148 ? -23.330 0.197 45.124 1.00 94.75 148 THR A C 1
ATOM 1145 O O . THR A 1 148 ? -23.916 0.202 46.205 1.00 94.75 148 THR A O 1
ATOM 1148 N N . VAL A 1 149 ? -23.946 0.590 44.005 1.00 95.69 149 VAL A N 1
ATOM 1149 C CA . VAL A 1 149 ? -25.335 1.081 43.988 1.00 95.69 149 VAL A CA 1
ATOM 1150 C C . VAL A 1 149 ? -26.315 0.012 44.479 1.00 95.69 149 VAL A C 1
ATOM 1152 O O . VAL A 1 149 ? -27.261 0.330 45.204 1.00 95.69 149 VAL A O 1
ATOM 1155 N N . LYS A 1 150 ? -26.111 -1.261 44.113 1.00 90.06 150 LYS A N 1
ATOM 1156 C CA . LYS A 1 150 ? -26.949 -2.366 44.608 1.00 90.06 150 LYS A CA 1
ATOM 1157 C C . LYS A 1 150 ? -26.829 -2.531 46.122 1.00 90.06 150 LYS A C 1
ATOM 1159 O O . LYS A 1 150 ? -27.855 -2.650 46.786 1.00 90.06 150 LYS A O 1
ATOM 1164 N N . GLU A 1 151 ? -25.612 -2.502 46.658 1.00 88.56 151 GLU A N 1
ATOM 1165 C CA . GLU A 1 151 ? -25.356 -2.599 48.102 1.00 88.56 151 GLU A CA 1
ATOM 1166 C C . GLU A 1 151 ? -25.962 -1.411 48.864 1.00 88.56 151 GLU A C 1
ATOM 1168 O O . GLU A 1 151 ? -26.654 -1.602 49.863 1.00 88.56 151 GLU A O 1
ATOM 1173 N N . GLN A 1 152 ? -25.799 -0.187 48.356 1.00 88.56 152 GLN A N 1
ATOM 1174 C CA . GLN A 1 152 ? -26.405 1.011 48.943 1.00 88.56 152 GLN A CA 1
ATOM 1175 C C . GLN A 1 152 ? -27.934 0.943 48.954 1.00 88.56 152 GLN A C 1
ATOM 1177 O O . GLN A 1 152 ? -28.553 1.249 49.974 1.00 88.56 152 GLN A O 1
ATOM 1182 N N . LYS A 1 153 ? -28.555 0.516 47.846 1.00 87.69 153 LYS A N 1
ATOM 1183 C CA . LYS A 1 153 ? -30.010 0.322 47.788 1.00 87.69 153 LYS A CA 1
ATOM 1184 C C . LYS A 1 153 ? -30.472 -0.734 48.786 1.00 87.69 153 LYS A C 1
ATOM 1186 O O . LYS A 1 153 ? -31.444 -0.492 49.492 1.00 87.69 153 LYS A O 1
ATOM 1191 N N . LEU A 1 154 ? -29.774 -1.868 48.880 1.00 83.31 154 LEU A N 1
ATOM 1192 C CA . LEU A 1 154 ? -30.090 -2.912 49.856 1.00 83.31 154 LEU A CA 1
ATOM 1193 C C . LEU A 1 154 ? -30.033 -2.369 51.289 1.00 83.31 154 LEU A C 1
ATOM 1195 O O . LEU A 1 154 ? -30.997 -2.521 52.036 1.00 83.31 154 LEU A O 1
ATOM 1199 N N . ASN A 1 155 ? -28.954 -1.671 51.642 1.00 80.25 155 ASN A N 1
ATOM 1200 C CA . ASN A 1 155 ? -28.805 -1.051 52.956 1.00 80.25 155 ASN A CA 1
ATOM 1201 C C . ASN A 1 155 ? -29.916 -0.031 53.233 1.00 80.25 155 ASN A C 1
ATOM 1203 O O . ASN A 1 155 ? -30.453 -0.005 54.334 1.00 80.25 155 ASN A O 1
ATOM 1207 N N . GLN A 1 156 ? -30.314 0.766 52.237 1.00 81.31 156 GLN A N 1
ATOM 1208 C CA . GLN A 1 156 ? -31.437 1.694 52.370 1.00 81.31 156 GLN A CA 1
ATOM 1209 C C . GLN A 1 156 ? -32.767 0.970 52.638 1.00 81.31 156 GLN A C 1
ATOM 1211 O O . GLN A 1 156 ? -33.569 1.445 53.441 1.00 81.31 156 GLN A O 1
ATOM 1216 N N . TYR A 1 157 ? -33.033 -0.157 51.970 1.00 73.88 157 TYR A N 1
ATOM 1217 C CA . TYR A 1 157 ? -34.235 -0.952 52.242 1.00 73.88 157 TYR A CA 1
ATOM 1218 C C . TYR A 1 157 ? -34.210 -1.541 53.657 1.00 73.88 157 TYR A C 1
ATOM 1220 O O . TYR A 1 157 ? -35.222 -1.477 54.353 1.00 73.88 157 TYR A O 1
ATOM 1228 N N . LEU A 1 158 ? -33.056 -2.041 54.111 1.00 71.06 158 LEU A N 1
ATOM 1229 C CA . LEU A 1 158 ? -32.885 -2.573 55.466 1.00 71.06 158 LEU A CA 1
ATOM 1230 C C . LEU A 1 158 ? -33.085 -1.496 56.541 1.00 71.06 158 LEU A C 1
ATOM 1232 O O . LEU A 1 158 ? -33.798 -1.736 57.511 1.00 71.06 158 LEU A O 1
ATOM 1236 N N . THR A 1 159 ? -32.518 -0.298 56.369 1.00 70.81 159 THR A N 1
ATOM 1237 C CA . THR A 1 159 ? -32.690 0.794 57.342 1.00 70.81 159 THR A CA 1
ATOM 1238 C C . THR A 1 159 ? -34.126 1.298 57.385 1.00 70.81 159 THR A C 1
ATOM 1240 O O . THR A 1 159 ? -34.661 1.493 58.472 1.00 70.81 159 THR A O 1
ATOM 1243 N N . LYS A 1 160 ? -34.794 1.447 56.232 1.00 68.44 160 LYS A N 1
ATOM 1244 C CA . LYS A 1 160 ? -36.230 1.771 56.191 1.00 68.44 160 LYS A CA 1
ATOM 1245 C C . LYS A 1 160 ? -37.068 0.719 56.921 1.00 68.44 160 LYS A C 1
ATOM 1247 O O . LYS A 1 160 ? -37.937 1.097 57.696 1.00 68.44 160 LYS A O 1
ATOM 1252 N N . GLY A 1 161 ? -36.767 -0.568 56.739 1.00 62.34 161 GLY A N 1
ATOM 1253 C CA . GLY A 1 161 ? -37.405 -1.652 57.492 1.00 62.34 161 GLY A CA 1
ATOM 1254 C C . GLY A 1 161 ? -37.165 -1.555 59.003 1.00 62.34 161 GLY A C 1
ATOM 1255 O O . GLY A 1 161 ? -38.108 -1.670 59.776 1.00 62.34 161 GLY A O 1
ATOM 1256 N N . HIS A 1 162 ? -35.934 -1.261 59.435 1.00 54.75 162 HIS A N 1
ATOM 1257 C CA . HIS A 1 162 ? -35.595 -1.063 60.852 1.00 54.75 162 HIS A CA 1
ATOM 1258 C C . HIS A 1 162 ? -36.265 0.167 61.482 1.00 54.75 162 HIS A C 1
ATOM 1260 O O . HIS A 1 162 ? -36.622 0.119 62.652 1.00 54.75 162 HIS A O 1
ATOM 1266 N N . HIS A 1 163 ? -36.446 1.265 60.743 1.00 47.03 163 HIS A N 1
ATOM 1267 C CA . HIS A 1 163 ? -37.155 2.451 61.243 1.00 47.03 163 HIS A CA 1
ATOM 1268 C C . HIS A 1 163 ? -38.672 2.253 61.330 1.00 47.03 163 HIS A C 1
ATOM 1270 O O . HIS A 1 163 ? -39.319 2.904 62.146 1.00 47.03 163 HIS A O 1
ATOM 1276 N N . LEU A 1 164 ? -39.230 1.363 60.507 1.00 48.00 164 LEU A N 1
ATOM 1277 C CA . LEU A 1 164 ? -40.611 0.896 60.633 1.00 48.00 164 LEU A CA 1
ATOM 1278 C C . LEU A 1 164 ? -40.762 -0.137 61.759 1.00 48.00 164 LEU A C 1
ATOM 1280 O O . LEU A 1 164 ? -41.867 -0.380 62.228 1.00 48.00 164 LEU A O 1
ATOM 1284 N N . TRP A 1 165 ? -39.666 -0.734 62.228 1.00 41.28 165 TRP A N 1
ATOM 1285 C CA . TRP A 1 165 ? -39.696 -1.698 63.318 1.00 41.28 165 TRP A CA 1
ATOM 1286 C C . TRP A 1 165 ? -39.940 -0.986 64.656 1.00 41.28 165 TRP A C 1
ATOM 1288 O O . TRP A 1 165 ? -39.028 -0.428 65.268 1.00 41.28 165 TRP A O 1
ATOM 1298 N N . VAL A 1 166 ? -41.192 -0.997 65.116 1.00 53.25 166 VAL A N 1
ATOM 1299 C CA . VAL A 1 166 ? -41.557 -0.568 66.470 1.00 53.25 166 VAL A CA 1
ATOM 1300 C C . VAL A 1 166 ? -41.370 -1.769 67.405 1.00 53.25 166 VAL A C 1
ATOM 1302 O O . VAL A 1 166 ? -41.983 -2.811 67.162 1.00 53.25 166 VAL A O 1
ATOM 1305 N N . PRO A 1 167 ? -40.533 -1.675 68.457 1.00 46.12 167 PRO A N 1
ATOM 1306 C CA . PRO A 1 167 ? -40.366 -2.769 69.401 1.00 46.12 167 PRO A CA 1
ATOM 1307 C C . PRO A 1 167 ? -41.704 -3.091 70.059 1.00 46.12 167 PRO A C 1
ATOM 1309 O O . PRO A 1 167 ? -42.386 -2.217 70.597 1.00 46.12 167 PRO A O 1
ATOM 1312 N N . VAL A 1 168 ? -42.066 -4.368 70.024 1.00 49.12 168 VAL A N 1
ATOM 1313 C CA . VAL A 1 168 ? -43.256 -4.862 70.706 1.00 49.12 168 VAL A CA 1
ATOM 1314 C C . VAL A 1 168 ? -43.008 -4.823 72.219 1.00 49.12 168 VAL A C 1
ATOM 1316 O O . VAL A 1 168 ? -41.927 -5.247 72.645 1.00 49.12 168 VAL A O 1
ATOM 1319 N N . PRO A 1 169 ? -43.968 -4.366 73.048 1.00 45.22 169 PRO A N 1
ATOM 1320 C CA . PRO A 1 169 ? -43.802 -4.228 74.500 1.00 45.22 169 PRO A CA 1
ATOM 1321 C C . PRO A 1 169 ? -43.257 -5.467 75.229 1.00 45.22 169 PRO A C 1
ATOM 1323 O O . PRO A 1 169 ? -42.568 -5.323 76.235 1.00 45.22 169 PRO A O 1
ATOM 1326 N N . SER A 1 170 ? -43.461 -6.673 74.690 1.00 48.16 170 SER A N 1
ATOM 1327 C CA . SER A 1 170 ? -42.914 -7.926 75.233 1.00 48.16 170 SER A CA 1
ATOM 1328 C C . SER A 1 170 ? -41.379 -7.961 75.325 1.00 48.16 170 SER A C 1
ATOM 1330 O O . SER A 1 170 ? -40.824 -8.761 76.072 1.00 48.16 170 SER A O 1
ATOM 1332 N N . SER A 1 171 ? -40.672 -7.101 74.581 1.00 46.34 171 SER A N 1
ATOM 1333 C CA . SER A 1 171 ? -39.210 -6.981 74.645 1.00 46.34 171 SER A CA 1
ATOM 1334 C C . SER A 1 171 ? -38.708 -6.141 75.826 1.00 46.34 171 SER A C 1
ATOM 1336 O O . SER A 1 171 ? -37.507 -6.167 76.091 1.00 46.34 171 SER A O 1
ATOM 1338 N N . LEU A 1 172 ? -39.570 -5.385 76.516 1.00 42.81 172 LEU A N 1
ATOM 1339 C CA . LEU A 1 172 ? -39.151 -4.548 77.649 1.00 42.81 172 LEU A CA 1
ATOM 1340 C C . LEU A 1 172 ? -39.025 -5.349 78.955 1.00 42.81 172 LEU A C 1
ATOM 1342 O O . LEU A 1 172 ? -38.175 -5.015 79.775 1.00 42.81 172 LEU A O 1
ATOM 1346 N N . ASP A 1 173 ? -39.780 -6.444 79.093 1.00 48.84 173 ASP A N 1
ATOM 1347 C CA . ASP A 1 173 ? -39.789 -7.292 80.298 1.00 48.84 173 ASP A CA 1
ATOM 1348 C C . ASP A 1 173 ? -38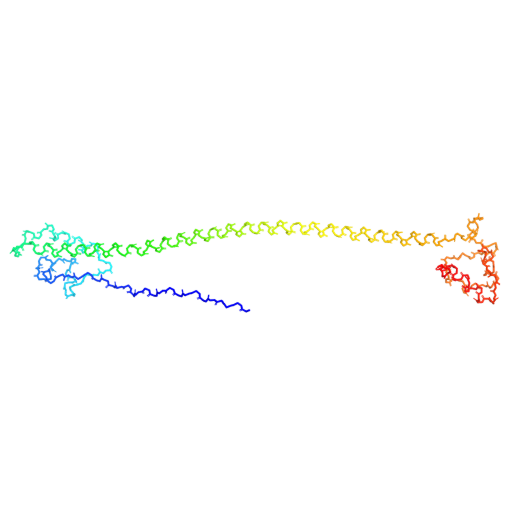.992 -8.605 80.145 1.00 48.84 173 ASP A C 1
ATOM 1350 O O . ASP A 1 173 ? -38.913 -9.400 81.079 1.00 48.84 173 ASP A O 1
ATOM 1354 N N . GLY A 1 174 ? -38.389 -8.861 78.976 1.00 52.78 174 GLY A N 1
ATOM 1355 C CA . GLY A 1 174 ? -37.537 -10.037 78.731 1.00 52.78 174 GLY A CA 1
ATOM 1356 C C . GLY A 1 174 ? -38.272 -11.382 78.604 1.00 52.78 174 GLY A C 1
ATOM 1357 O O . GLY A 1 174 ? -37.622 -12.412 78.424 1.00 52.78 174 GLY A O 1
ATOM 1358 N N . ASN A 1 175 ? -39.608 -11.390 78.649 1.00 55.88 175 ASN A N 1
ATOM 1359 C CA . ASN A 1 175 ? -40.424 -12.597 78.515 1.00 55.88 175 ASN A CA 1
ATOM 1360 C C . ASN A 1 175 ? -40.815 -12.842 77.049 1.00 55.88 175 ASN A C 1
ATOM 1362 O O . ASN A 1 175 ? -41.598 -12.100 76.458 1.00 55.88 175 ASN A O 1
ATOM 1366 N N . VAL A 1 176 ? -40.272 -13.913 76.463 1.00 60.97 176 VAL A N 1
ATOM 1367 C CA . VAL A 1 176 ? -40.475 -14.286 75.046 1.00 60.97 176 VAL A CA 1
ATOM 1368 C C . VAL A 1 176 ? -41.745 -15.131 74.844 1.00 60.97 176 VAL A C 1
ATOM 1370 O O . VAL A 1 176 ? -42.204 -15.297 73.718 1.00 60.97 176 VAL A O 1
ATOM 1373 N N . VAL A 1 177 ? -42.332 -15.652 75.928 1.00 68.12 177 VAL A N 1
ATOM 1374 C CA . VAL A 1 177 ? -43.517 -16.524 75.918 1.00 68.12 177 VAL A CA 1
ATOM 1375 C C . VAL A 1 177 ? -44.463 -16.122 77.066 1.00 68.12 177 VAL A C 1
ATOM 1377 O O . VAL A 1 177 ? -43.969 -15.830 78.156 1.00 68.12 177 VAL A O 1
ATOM 1380 N N . PRO A 1 178 ? -45.798 -16.073 76.865 1.00 66.50 178 PRO A N 1
ATOM 1381 C CA . PRO A 1 178 ? -46.744 -15.753 77.935 1.00 66.50 178 PRO A CA 1
ATOM 1382 C C . PRO A 1 178 ? -46.759 -16.810 79.049 1.00 66.50 178 PRO A C 1
ATOM 1384 O O . PRO A 1 178 ? -46.645 -18.004 78.779 1.00 66.50 178 PRO A O 1
ATOM 1387 N N . ASP A 1 179 ? -47.013 -16.392 80.291 1.00 61.44 179 ASP A N 1
ATOM 1388 C CA . ASP A 1 179 ? -47.060 -17.302 81.442 1.00 61.44 179 ASP A CA 1
ATOM 1389 C C . ASP A 1 179 ? -48.046 -18.474 81.248 1.00 61.44 179 ASP A C 1
ATOM 1391 O O . ASP A 1 179 ? -49.246 -18.313 80.955 1.00 61.44 179 ASP A O 1
ATOM 1395 N N . GLY A 1 180 ? -47.529 -19.691 81.445 1.00 63.97 180 GLY A N 1
ATOM 1396 C CA . GLY A 1 180 ? -48.276 -20.939 81.284 1.00 63.97 180 GLY A CA 1
ATOM 1397 C C . GLY A 1 180 ? -48.678 -21.230 79.835 1.00 63.97 180 GLY A C 1
ATOM 1398 O O . GLY A 1 180 ? -49.790 -21.715 79.603 1.00 63.97 180 GLY A O 1
ATOM 1399 N N . VAL A 1 181 ? -47.834 -20.852 78.873 1.00 67.31 181 VAL A N 1
ATOM 1400 C CA . VAL A 1 181 ? -47.882 -21.274 77.468 1.00 67.31 181 VAL A CA 1
ATOM 1401 C C . VAL A 1 181 ? -46.522 -21.887 77.140 1.00 67.31 181 VAL A C 1
ATOM 1403 O O . VAL A 1 181 ? -45.508 -21.229 77.320 1.00 67.31 181 VAL A O 1
ATOM 1406 N N . ASP A 1 182 ? -46.490 -23.135 76.672 1.00 61.81 182 ASP A N 1
ATOM 1407 C CA . ASP A 1 182 ? -45.231 -23.826 76.333 1.00 61.81 182 ASP A CA 1
ATOM 1408 C C . ASP A 1 182 ? -44.849 -23.666 74.847 1.00 61.81 182 ASP A C 1
ATOM 1410 O O . ASP A 1 182 ? -43.736 -23.986 74.430 1.00 61.81 182 ASP A O 1
ATOM 1414 N N . GLU A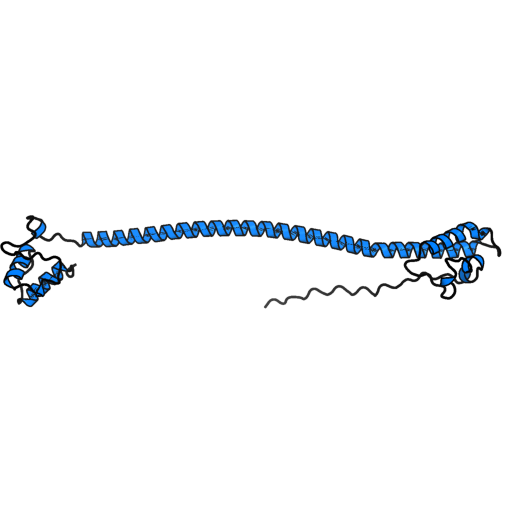 1 183 ? -45.774 -23.172 74.020 1.00 65.62 183 GLU A N 1
ATOM 1415 C CA . GLU A 1 183 ? -45.608 -23.050 72.571 1.00 65.62 183 GLU A CA 1
ATOM 1416 C C . GLU A 1 183 ? -44.932 -21.731 72.194 1.00 65.62 183 GLU A C 1
ATOM 1418 O O . GLU A 1 183 ? -45.488 -20.659 72.407 1.00 65.62 183 GLU A O 1
ATOM 1423 N N . HIS A 1 184 ? -43.755 -21.805 71.572 1.00 63.66 184 HIS A N 1
ATOM 1424 C CA . HIS A 1 184 ? -43.041 -20.644 71.043 1.00 63.66 184 HIS A CA 1
ATOM 1425 C C . HIS A 1 184 ? -43.502 -20.304 69.613 1.00 63.66 184 HIS A C 1
ATOM 1427 O O . HIS A 1 184 ? -43.405 -21.134 68.704 1.00 63.66 184 HIS A O 1
ATOM 1433 N N . LEU A 1 185 ? -43.939 -19.064 69.369 1.00 64.38 185 LEU A N 1
ATOM 1434 C CA . LEU A 1 185 ? -44.373 -18.616 68.041 1.00 64.38 185 LEU A CA 1
ATOM 1435 C C . LEU A 1 185 ? -43.191 -18.104 67.209 1.00 64.38 185 LEU A C 1
ATOM 1437 O O . LEU A 1 185 ? -42.761 -16.965 67.328 1.00 64.38 185 LEU A O 1
ATOM 1441 N N . GLY A 1 186 ? -42.664 -18.960 66.328 1.00 55.41 186 GLY A N 1
ATOM 1442 C CA . GLY A 1 186 ? -41.600 -18.605 65.375 1.00 55.41 186 GLY A CA 1
ATOM 1443 C C . GLY A 1 186 ? -42.075 -17.938 64.070 1.00 55.41 186 GLY A C 1
ATOM 1444 O O . GLY A 1 186 ? -41.274 -17.786 63.151 1.00 55.41 186 GLY A O 1
ATOM 1445 N N . GLY A 1 187 ? -43.366 -17.603 63.939 1.00 57.94 187 GLY A N 1
ATOM 1446 C CA . GLY A 1 187 ? -43.967 -16.991 62.742 1.00 57.94 187 GLY A CA 1
ATOM 1447 C C . GLY A 1 187 ? -45.504 -17.006 62.769 1.00 57.94 187 GLY A C 1
ATOM 1448 O O . GLY A 1 187 ? -46.091 -17.439 63.753 1.00 57.94 187 GLY A O 1
ATOM 1449 N N . SER A 1 188 ? -46.166 -16.571 61.688 1.00 56.44 188 SER A N 1
ATOM 1450 C CA . SER A 1 188 ? -47.643 -16.475 61.600 1.00 56.44 188 SER A CA 1
ATOM 1451 C C . SER A 1 188 ? -48.366 -17.804 61.324 1.00 56.44 188 SER A C 1
ATOM 1453 O O . SER A 1 188 ? -49.540 -17.964 61.649 1.00 56.44 188 SER A O 1
ATOM 1455 N N . ARG A 1 189 ? -47.674 -18.800 60.754 1.00 57.69 189 ARG A N 1
ATOM 1456 C CA . ARG A 1 189 ? -48.261 -20.108 60.383 1.00 57.69 189 ARG A CA 1
ATOM 1457 C C . ARG A 1 189 ? -48.878 -20.915 61.544 1.00 57.69 189 ARG A C 1
ATOM 1459 O O . ARG A 1 189 ? -49.886 -21.572 61.296 1.00 57.69 189 ARG A O 1
ATOM 1466 N N . PRO A 1 190 ? -48.334 -20.900 62.776 1.00 66.56 190 PRO A N 1
ATOM 1467 C CA . PRO A 1 190 ? -48.918 -21.616 63.911 1.00 66.56 190 PRO A CA 1
ATOM 1468 C C . PRO A 1 190 ? -50.161 -20.935 64.505 1.00 66.56 190 PRO A C 1
ATOM 1470 O O . PRO A 1 190 ? -50.915 -21.588 65.213 1.00 66.56 190 PRO A O 1
ATOM 1473 N N . VAL A 1 191 ? -50.409 -19.649 64.215 1.00 70.69 191 VAL A N 1
ATOM 1474 C CA . VAL A 1 191 ? -51.419 -18.833 64.922 1.00 70.69 191 VAL A CA 1
ATOM 1475 C C . VAL A 1 191 ? -52.836 -19.389 64.771 1.00 70.69 191 VAL A C 1
ATOM 1477 O O . VAL A 1 191 ? -53.590 -19.430 65.741 1.00 70.69 191 VAL A O 1
ATOM 1480 N N . TYR A 1 192 ? -53.188 -19.898 63.588 1.00 77.44 192 TYR A N 1
ATOM 1481 C CA . TYR A 1 192 ? -54.526 -20.446 63.335 1.00 77.44 192 TYR A CA 1
ATOM 1482 C C . TYR A 1 192 ? -54.797 -21.778 64.049 1.00 77.44 192 TYR A C 1
ATOM 1484 O O . TYR A 1 192 ? -55.959 -22.156 64.209 1.00 77.44 192 TYR A O 1
ATOM 1492 N N . GLN A 1 193 ? -53.743 -22.463 64.508 1.00 80.19 193 GLN A N 1
ATOM 1493 C CA . GLN A 1 193 ? -53.820 -23.740 65.226 1.00 80.19 193 GLN A CA 1
ATOM 1494 C C . GLN A 1 193 ? -53.919 -23.555 66.747 1.00 80.19 193 GLN A C 1
ATOM 1496 O O . GLN A 1 193 ? -54.211 -24.512 67.460 1.00 80.19 193 GLN A O 1
ATOM 1501 N N . LEU A 1 194 ? -53.707 -22.333 67.244 1.00 80.56 194 LEU A N 1
ATOM 1502 C CA . LEU A 1 194 ? -53.787 -22.027 68.666 1.00 80.56 194 LEU A CA 1
ATOM 1503 C C . LEU A 1 194 ? -55.238 -21.985 69.145 1.00 80.56 194 LEU A C 1
ATOM 1505 O O . LEU A 1 194 ? -56.140 -21.488 68.462 1.00 80.56 194 LEU A O 1
ATOM 1509 N N . GLU A 1 195 ? -55.448 -22.425 70.383 1.00 82.19 195 GLU A N 1
ATOM 1510 C CA . GLU A 1 195 ? -56.699 -22.166 71.084 1.00 82.19 195 GLU A CA 1
ATOM 1511 C C . GLU A 1 195 ? -56.857 -20.668 71.385 1.00 82.19 195 GLU A C 1
ATOM 1513 O O . GLU A 1 195 ? -55.899 -19.977 71.736 1.00 82.19 195 GLU A O 1
ATOM 1518 N N . ASP A 1 196 ? -58.092 -20.168 71.335 1.00 83.69 196 ASP A N 1
ATOM 1519 C CA . ASP A 1 196 ? -58.417 -18.751 71.553 1.00 83.69 196 ASP A CA 1
ATOM 1520 C C . ASP A 1 196 ? -57.870 -18.191 72.880 1.00 83.69 196 ASP A C 1
ATOM 1522 O O . ASP A 1 196 ? -57.405 -17.054 72.958 1.00 83.69 196 ASP A O 1
ATOM 1526 N N . LYS A 1 197 ? -57.861 -19.019 73.932 1.00 84.12 197 LYS A N 1
ATOM 1527 C CA . LYS A 1 197 ? -57.295 -18.666 75.242 1.00 84.12 197 LYS A CA 1
ATOM 1528 C C . LYS A 1 197 ? -55.791 -18.371 75.164 1.00 84.12 197 LYS A C 1
ATOM 1530 O O . LYS A 1 197 ? -55.303 -17.480 75.853 1.00 84.12 197 LYS A O 1
ATOM 1535 N N . THR A 1 198 ? -55.071 -19.107 74.320 1.00 82.44 198 THR A N 1
ATOM 1536 C CA . THR A 1 198 ? -53.633 -18.956 74.090 1.00 82.44 198 THR A CA 1
ATOM 1537 C C . THR A 1 198 ? -53.375 -17.717 73.239 1.00 82.44 198 THR A C 1
ATOM 1539 O O . THR A 1 198 ? -52.512 -16.915 73.581 1.00 82.44 198 THR A O 1
ATOM 1542 N N . VAL A 1 199 ? -54.191 -17.489 72.204 1.00 82.50 199 VAL A N 1
ATOM 1543 C CA . VAL A 1 199 ? -54.139 -16.278 71.366 1.00 82.50 199 VAL A CA 1
ATOM 1544 C C . VAL A 1 199 ? -54.330 -15.012 72.206 1.00 82.50 199 VAL A C 1
ATO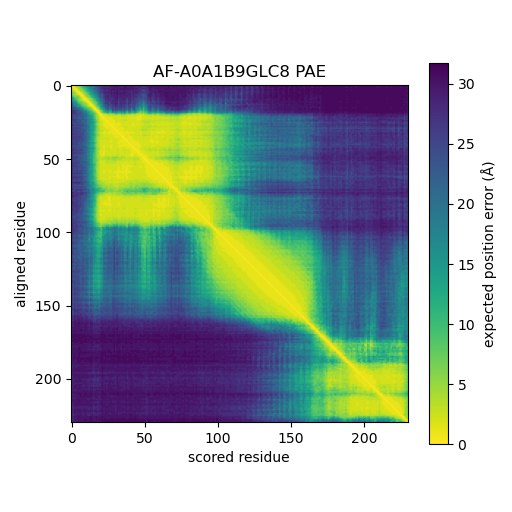M 1546 O O . VAL A 1 199 ? -53.543 -14.081 72.080 1.00 82.50 199 VAL A O 1
ATOM 1549 N N . LYS A 1 200 ? -55.299 -14.987 73.130 1.00 84.25 200 LYS A N 1
ATOM 1550 C CA . LYS A 1 200 ? -55.512 -13.849 74.048 1.00 84.25 200 LYS A CA 1
ATOM 1551 C C . LYS A 1 200 ? -54.303 -13.557 74.933 1.00 84.25 200 LYS A C 1
ATOM 1553 O O . LYS A 1 200 ? -53.934 -12.399 75.098 1.00 84.25 200 LYS A O 1
ATOM 1558 N N . LYS A 1 201 ? -53.644 -14.594 75.464 1.00 82.50 201 LYS A N 1
ATOM 1559 C CA . LYS A 1 201 ? -52.404 -14.423 76.240 1.00 82.50 201 LYS A CA 1
ATOM 1560 C C . LYS A 1 201 ? -51.293 -13.782 75.401 1.00 82.50 201 LYS A C 1
ATOM 1562 O O . LYS A 1 201 ? -50.596 -12.903 75.899 1.00 82.50 201 LYS A O 1
ATOM 1567 N N . TRP A 1 202 ? -51.163 -14.185 74.137 1.00 78.38 202 TRP A N 1
ATOM 1568 C CA . TRP A 1 202 ? -50.213 -13.591 73.193 1.00 78.38 202 TRP A CA 1
ATOM 1569 C C . TRP A 1 202 ? -50.567 -12.147 72.819 1.00 78.38 202 TRP A C 1
ATOM 1571 O O . TRP A 1 202 ? -49.695 -11.285 72.861 1.00 78.38 202 TRP A O 1
ATOM 1581 N N . LEU A 1 203 ? -51.838 -11.849 72.531 1.00 80.44 203 LEU A N 1
ATOM 1582 C CA . LEU A 1 203 ? -52.303 -10.480 72.270 1.00 80.44 203 LEU A CA 1
ATOM 1583 C C . LEU A 1 203 ? -52.014 -9.558 73.460 1.00 80.44 203 LEU A C 1
ATOM 1585 O O . LEU A 1 203 ? -51.472 -8.471 73.276 1.00 80.44 203 LEU A O 1
ATOM 1589 N N . LYS A 1 204 ? -52.287 -10.023 74.684 1.00 80.94 204 LYS A N 1
ATOM 1590 C CA . LYS A 1 204 ? -52.009 -9.285 75.919 1.00 80.94 204 LYS A CA 1
ATOM 1591 C C . LYS A 1 204 ? -50.515 -9.039 76.138 1.00 80.94 204 LYS A C 1
ATOM 1593 O O . LYS A 1 204 ? -50.145 -7.931 76.513 1.00 80.94 204 LYS A O 1
ATOM 1598 N N . LEU A 1 205 ? -49.666 -10.040 75.881 1.00 76.38 205 LEU A N 1
ATOM 1599 C CA . LEU A 1 205 ? -48.205 -9.906 75.966 1.00 76.38 205 LEU A CA 1
ATOM 1600 C C . LEU A 1 205 ? -47.671 -8.848 74.983 1.00 76.38 205 LEU A C 1
ATOM 1602 O O . LEU A 1 205 ? -46.745 -8.109 75.307 1.00 76.38 205 LEU A O 1
ATOM 1606 N N . TYR A 1 206 ? -48.276 -8.751 73.799 1.00 74.19 206 TYR A N 1
ATOM 1607 C CA . TYR A 1 206 ? -47.893 -7.789 72.766 1.00 74.19 206 TYR A CA 1
ATOM 1608 C C . TYR A 1 206 ? -48.642 -6.446 72.836 1.00 74.19 206 TYR A C 1
ATOM 1610 O O . TYR A 1 206 ? -48.362 -5.557 72.034 1.00 74.19 206 TYR A O 1
ATOM 1618 N N . GLY A 1 207 ? -49.566 -6.268 73.787 1.00 74.06 207 GLY A N 1
ATOM 1619 C CA . GLY A 1 207 ? -50.369 -5.046 73.923 1.00 74.06 207 GLY A CA 1
ATOM 1620 C C . GLY A 1 207 ? -51.366 -4.813 72.779 1.00 74.06 207 GLY A C 1
ATOM 1621 O O . GLY A 1 207 ? -51.736 -3.672 72.511 1.00 74.06 207 GLY A O 1
ATOM 1622 N N . LEU A 1 208 ? -51.784 -5.875 72.088 1.00 80.69 208 LEU A N 1
ATOM 1623 C CA . LEU A 1 208 ? -52.719 -5.833 70.962 1.00 80.69 208 LEU A CA 1
ATOM 1624 C C . LEU A 1 208 ? -54.183 -5.909 71.442 1.00 80.69 208 LEU A C 1
ATOM 1626 O O . LEU A 1 208 ? -54.459 -6.514 72.481 1.00 80.69 208 LEU A O 1
ATOM 1630 N N . PRO A 1 209 ? -55.146 -5.326 70.702 1.00 75.81 209 PRO A N 1
ATOM 1631 C CA . PRO A 1 209 ? -56.554 -5.347 71.090 1.00 75.81 209 PRO A CA 1
ATOM 1632 C C . PRO A 1 209 ? -57.149 -6.765 71.031 1.00 75.81 209 PRO A C 1
ATOM 1634 O O . PRO A 1 209 ? -57.067 -7.447 70.014 1.00 75.81 209 PRO A O 1
ATOM 1637 N N . GLU A 1 210 ? -57.830 -7.190 72.100 1.00 80.88 210 GLU A N 1
ATOM 1638 C CA . GLU A 1 210 ? -58.559 -8.472 72.172 1.00 80.88 210 GLU A CA 1
ATOM 1639 C C . GLU A 1 210 ? -59.973 -8.395 71.547 1.00 80.88 210 GLU A C 1
ATOM 1641 O O . GLU A 1 210 ? -60.922 -9.026 72.017 1.00 80.88 210 GLU A O 1
ATOM 1646 N N . THR A 1 211 ? -60.147 -7.579 70.508 1.00 74.69 211 THR A N 1
ATOM 1647 C CA . THR A 1 211 ? -61.451 -7.299 69.887 1.00 74.69 211 THR A CA 1
ATOM 1648 C C . THR A 1 211 ? -61.870 -8.382 68.892 1.00 74.69 211 THR A C 1
ATOM 1650 O O . THR A 1 211 ? -61.016 -9.007 68.273 1.00 74.69 211 THR A O 1
ATOM 1653 N N . GLY A 1 212 ? -63.181 -8.559 68.698 1.00 81.00 212 GLY A N 1
ATOM 1654 C CA . GLY A 1 212 ? -63.740 -9.474 67.692 1.00 81.00 212 GLY A CA 1
ATOM 1655 C C . GLY A 1 212 ? -63.971 -10.902 68.193 1.00 81.00 212 GLY A C 1
ATOM 1656 O O . GLY A 1 212 ? -63.984 -11.164 69.402 1.00 81.00 212 GLY A O 1
ATOM 1657 N N . ASP A 1 213 ? -64.200 -11.830 67.269 1.00 85.19 213 ASP A N 1
ATOM 1658 C CA . ASP A 1 213 ? -64.311 -13.260 67.556 1.00 85.19 213 ASP A CA 1
ATOM 1659 C C . ASP A 1 213 ? -62.932 -13.962 67.601 1.00 85.19 213 ASP A C 1
ATOM 1661 O O . ASP A 1 213 ? -61.885 -13.319 67.682 1.00 85.19 213 ASP A O 1
ATOM 1665 N N . ALA A 1 214 ? -62.909 -15.295 67.701 1.00 83.94 214 ALA A N 1
ATOM 1666 C CA . ALA A 1 214 ? -61.652 -16.039 67.835 1.00 83.94 214 ALA A CA 1
ATOM 1667 C C . ALA A 1 214 ? -60.787 -15.993 66.567 1.00 83.94 214 ALA A C 1
ATOM 1669 O O . ALA A 1 214 ? -59.560 -15.999 66.670 1.00 83.94 214 ALA A O 1
ATOM 1670 N N . GLU A 1 215 ? -61.408 -15.933 65.391 1.00 82.69 215 GLU A N 1
ATOM 1671 C CA . GLU A 1 215 ? -60.691 -15.857 64.121 1.00 82.69 215 GLU A CA 1
ATOM 1672 C C . GLU A 1 215 ? -60.199 -14.430 63.872 1.00 82.69 215 GLU A C 1
ATOM 1674 O O . GLU A 1 215 ? -59.051 -14.261 63.465 1.00 82.69 215 GLU A O 1
ATOM 1679 N N . ASP A 1 216 ? -60.971 -13.412 64.266 1.00 83.38 216 ASP A N 1
ATOM 1680 C CA . ASP A 1 216 ? -60.518 -12.014 64.258 1.00 83.38 216 ASP A CA 1
ATOM 1681 C C . ASP A 1 216 ? -59.249 -11.830 65.107 1.00 83.38 216 ASP A C 1
ATOM 1683 O O . ASP A 1 216 ? -58.264 -11.234 64.671 1.00 83.38 216 ASP A O 1
ATOM 1687 N N . ARG A 1 217 ? -59.223 -12.400 66.319 1.00 85.81 217 ARG A N 1
ATOM 1688 C CA . ARG A 1 217 ? -58.049 -12.342 67.207 1.00 85.81 217 ARG A CA 1
ATOM 1689 C C . ARG A 1 217 ? -56.828 -13.061 66.635 1.00 85.81 217 ARG A C 1
ATOM 1691 O O . ARG A 1 217 ? -55.703 -12.581 66.792 1.00 85.81 217 ARG A O 1
ATOM 1698 N N . LYS A 1 218 ? -57.031 -14.205 65.976 1.00 85.62 218 LYS A N 1
ATOM 1699 C CA . LYS A 1 218 ? -55.961 -14.940 65.283 1.00 85.62 218 LYS A CA 1
ATOM 1700 C C . LYS A 1 218 ? -55.433 -14.158 64.088 1.00 85.62 218 LYS A C 1
ATOM 1702 O O . LYS A 1 218 ? -54.221 -14.107 63.903 1.00 85.62 218 LYS A O 1
ATOM 1707 N N . GLN A 1 219 ? -56.315 -13.519 63.325 1.00 81.88 219 GLN A N 1
ATOM 1708 C CA . GLN A 1 219 ? -55.951 -12.667 62.199 1.00 81.88 219 GLN A CA 1
ATOM 1709 C C . GLN A 1 219 ? -55.103 -11.480 62.673 1.00 81.88 219 GLN A C 1
ATOM 1711 O O . GLN A 1 219 ? -54.003 -11.283 62.166 1.00 81.88 219 GLN A O 1
ATOM 1716 N N . VAL A 1 220 ? -55.537 -10.774 63.725 1.00 80.69 220 VAL A N 1
ATOM 1717 C CA . VAL A 1 220 ? -54.785 -9.657 64.330 1.00 80.69 220 VAL A CA 1
ATOM 1718 C C . VAL A 1 220 ? -53.385 -10.095 64.776 1.00 80.69 220 VAL A C 1
ATOM 1720 O O . VAL A 1 220 ? -52.402 -9.423 64.465 1.00 80.69 220 VAL A O 1
ATOM 1723 N N . LEU A 1 221 ? -53.264 -11.240 65.458 1.00 79.06 221 LEU A N 1
ATOM 1724 C CA . LEU A 1 221 ? -51.965 -11.774 65.884 1.00 79.06 221 LEU A CA 1
ATOM 1725 C C . LEU A 1 221 ? -51.103 -12.244 64.693 1.00 79.06 221 LEU A C 1
ATOM 1727 O O . LEU A 1 221 ? -49.892 -12.031 64.683 1.00 79.06 221 LEU A O 1
ATOM 1731 N N . SER A 1 222 ? -51.707 -12.866 63.680 1.00 79.00 222 SER A N 1
ATOM 1732 C CA . SER A 1 222 ? -51.030 -13.327 62.461 1.00 79.00 222 SER A CA 1
ATOM 1733 C C . SER A 1 222 ? -50.476 -12.161 61.640 1.00 79.00 222 SER A C 1
ATOM 1735 O O . SER A 1 222 ? -49.324 -12.208 61.201 1.00 79.00 222 SER A O 1
ATOM 1737 N N . ASP A 1 223 ? -51.271 -11.113 61.444 1.00 74.62 223 ASP A N 1
ATOM 1738 C CA . ASP A 1 223 ? -50.889 -9.909 60.702 1.00 74.62 223 ASP A CA 1
ATOM 1739 C C . ASP A 1 223 ? -49.792 -9.139 61.434 1.00 74.62 223 ASP A C 1
ATOM 1741 O O . ASP A 1 223 ? -48.829 -8.673 60.824 1.00 74.62 223 ASP A O 1
ATOM 1745 N N . PHE A 1 224 ? -49.871 -9.098 62.764 1.00 75.75 224 PHE A N 1
ATOM 1746 C CA . PHE A 1 224 ? -48.816 -8.547 63.598 1.00 75.75 224 PHE A CA 1
ATOM 1747 C C . PHE A 1 224 ? -47.486 -9.310 63.445 1.00 75.75 224 PHE A C 1
ATOM 1749 O O . PHE A 1 224 ? -46.455 -8.711 63.146 1.00 75.75 224 PHE A O 1
ATOM 1756 N N . LEU A 1 225 ? -47.503 -10.643 63.570 1.00 73.62 225 LEU A N 1
ATOM 1757 C CA . LEU A 1 225 ? -46.299 -11.486 63.472 1.00 73.62 225 LEU A CA 1
ATOM 1758 C C . LEU A 1 225 ? -45.716 -11.580 62.055 1.00 73.62 225 LEU A C 1
ATOM 1760 O O . LEU A 1 225 ? -44.551 -11.938 61.887 1.00 73.62 225 LEU A O 1
ATOM 1764 N N . SER A 1 226 ? -46.517 -11.291 61.032 1.00 66.06 226 SER A N 1
ATOM 1765 C CA . SER A 1 226 ? -46.070 -11.232 59.636 1.00 66.06 226 SER A CA 1
ATOM 1766 C C . SER A 1 226 ? -45.616 -9.837 59.200 1.00 66.06 226 SER A C 1
ATOM 1768 O O . SER A 1 226 ? -45.084 -9.703 58.098 1.00 66.06 226 SER A O 1
ATOM 1770 N N . GLY A 1 227 ? -45.776 -8.819 60.054 1.00 62.34 227 GLY A N 1
ATOM 1771 C CA . GLY A 1 227 ? -45.423 -7.434 59.743 1.00 62.34 227 GLY A CA 1
ATOM 1772 C C . GLY A 1 227 ? -46.387 -6.750 58.767 1.00 62.34 227 GLY A C 1
ATOM 1773 O O . GLY A 1 227 ? -46.006 -5.766 58.150 1.00 62.34 227 GLY A O 1
ATOM 1774 N N . LEU A 1 228 ? -47.616 -7.259 58.611 1.00 55.38 228 LEU A N 1
ATOM 1775 C CA . LEU A 1 228 ? -48.655 -6.713 57.723 1.00 55.38 228 LEU A CA 1
ATOM 1776 C C . LEU A 1 228 ? -49.314 -5.426 58.262 1.00 55.38 228 LEU A C 1
ATOM 1778 O O . LEU A 1 228 ? -50.001 -4.734 57.515 1.00 55.38 228 LEU A O 1
ATOM 1782 N N . PHE A 1 229 ? -49.079 -5.081 59.532 1.00 51.00 229 PHE A N 1
ATOM 1783 C CA . PHE A 1 229 ? -49.473 -3.806 60.152 1.00 51.00 229 PHE A CA 1
ATOM 1784 C C . PHE A 1 229 ? -48.398 -2.694 60.037 1.00 51.00 229 PHE A C 1
ATOM 1786 O O . PHE A 1 229 ? -48.448 -1.725 60.798 1.00 51.00 229 PHE A O 1
ATOM 1793 N N . LEU A 1 230 ? -47.439 -2.814 59.104 1.00 39.78 230 LEU A N 1
ATOM 1794 C CA . LEU A 1 230 ? -46.363 -1.838 58.847 1.00 39.78 230 LEU A CA 1
ATOM 1795 C C . LEU A 1 230 ? -46.328 -1.349 57.394 1.00 39.78 230 LEU A C 1
ATOM 1797 O O . LEU A 1 230 ? -46.353 -2.197 56.474 1.00 39.78 230 LEU A O 1
#

pLDDT: mean 80.3, std 17.95, range [38.22, 98.62]

Nearest PDB structures (foldseek):
  8j07-assembly1_8P  TM=3.289E-01  e=9.362E+00  Homo sapiens